Protein AF-A0A832KH50-F1 (afdb_monomer)

Solvent-accessible surface area (backbone atoms only — not comparable to full-atom values): 19231 Å² total; per-residue (Å²): 43,41,36,34,16,32,68,71,34,53,76,57,38,73,58,94,62,60,77,75,53,53,92,69,59,41,83,46,25,31,39,35,38,58,49,63,55,99,85,67,52,39,31,36,44,36,28,29,65,60,42,64,32,42,40,41,41,78,50,70,98,65,76,51,41,54,68,55,53,53,50,52,52,51,52,51,44,49,75,65,67,49,58,68,66,53,49,50,51,52,48,63,76,28,62,67,56,41,41,37,83,47,87,53,64,70,58,52,58,48,52,50,53,52,50,55,54,27,72,71,41,96,67,63,56,61,58,27,18,51,65,57,14,68,41,77,42,84,52,98,95,38,81,44,34,15,47,59,51,44,47,53,61,60,68,41,81,71,70,70,80,79,64,66,60,32,51,29,32,40,33,43,36,36,50,64,53,52,95,89,56,64,32,36,41,28,35,36,29,33,32,80,38,28,47,46,56,51,49,54,50,47,27,57,71,44,64,52,84,78,86,59,59,58,40,36,35,44,79,87,42,40,38,35,28,78,86,50,87,66,62,74,72,54,89,66,59,53,79,41,52,16,81,79,42,34,63,55,76,53,61,88,84,64,49,59,37,40,38,39,39,30,85,84,44,55,46,39,27,46,36,36,55,50,72,76,42,76,36,67,42,64,67,56,62,35,59,76,49,68,40,51,58,38,71,67,81,91,42,60,26,52,64,32,40,51,51,52,54,54,36,72,71,33,86,84,40,95,56,18,66,63,52,49,63,71,63,54,70,68,74,67,33,49,75,46,58,69,61,39,32,63,57,38,67,74,77,118

Nearest PDB structures (foldseek):
  2i1s-assembly2_B  TM=8.436E-01  e=5.264E-15  Methanosarcina mazei Go1
  2i1s-assembly1_A  TM=8.485E-01  e=1.037E-14  Methanosarcina mazei Go1
  1j4g-assembly1_A  TM=2.899E-01  e=8.497E-01  Trichosanthes kirilowii
  6sgb-assembly1_FQ  TM=1.493E-01  e=2.098E+00  Trypanosoma brucei brucei

Mean predicted aligned error: 14.54 Å

Sequence (348 aa):
MLIHCSRKLYDSLAYPVEIPLAEYETLYSWYGLAFYDDEFESYIMLYNEAHALPIVVQVGESDITGSFLLEAIRLALLDQGYDSDLVTRYIKEGQRVTFAPSGNQNSLARANRLIDSAFSLDGDIWKAGKTLSEREVTYKKRRIVPSLAMKEALEAESKEILRSLYMVVPLHVTLRLTSRFKVYRDFLVPITITFAEIHEMLQIGFGWDDMHLHVFKIGRHIRIGKPSNFSEMFESGEFVDEHIIHLGDLSSGIKSILYLYDFGDGWEHTIRIGKRKLQAEKPLVLCTGGEGDSPWGDCGGPYGYEEMVDILSDPEHEQYETINDWVGERDLQRFKKNQINYMLERLL

Foldseek 3Di:
DEEAEEPVVCVQAPDNFDDAQFDDDLLLYKYWYWDADPVRFIWIWIARRVQRQTAIDTDDPDHDDQVVVLVSVLVRLVVLPADNVLSVVSSVVNVDYTYDHDPPPVSVVSSVVLQVQLVPDPDDSNCSSSVQLQDWDQDPNDTHNSSVVSNCVSPPPPPPPPLVWFKKWKKKKWKDAPPVFTWIWIKIFTQQAFQVLVVVLVCLQQLHDLPWFKWKDQPPAEIEGDDDPCVVVNVHHDYHYRVPDGNNNDDPPGQWIWMFTHPQQTTIMIIGIGDIDIDSGDTFIAGPDIDGFHADPPLNHRVSSVVLVVLCVDCPRPCNVVSCVVCDDSVSRDRDRVSSRVVSVVSD

Structure (mmCIF, N/CA/C/O backbone):
data_AF-A0A832KH50-F1
#
_entry.id   AF-A0A832KH50-F1
#
loop_
_atom_site.group_PDB
_atom_site.id
_atom_site.type_symbol
_atom_site.label_atom_id
_atom_site.label_alt_id
_atom_site.label_comp_id
_atom_site.label_asym_id
_atom_site.label_entity_id
_atom_site.label_seq_id
_atom_site.pdbx_PDB_ins_code
_atom_site.Cartn_x
_atom_site.Cartn_y
_atom_site.Cartn_z
_atom_site.occupancy
_atom_site.B_iso_or_equiv
_atom_site.auth_seq_id
_atom_site.auth_comp_id
_atom_site.auth_asym_id
_atom_site.auth_atom_id
_atom_site.pdbx_PDB_model_num
ATOM 1 N N . MET A 1 1 ? 5.576 -4.963 -17.390 1.00 85.25 1 MET A N 1
ATOM 2 C CA . MET A 1 1 ? 6.391 -4.167 -18.320 1.00 85.25 1 MET A CA 1
ATOM 3 C C . MET A 1 1 ? 6.210 -2.711 -17.948 1.00 85.25 1 MET A C 1
ATOM 5 O O . MET A 1 1 ? 5.076 -2.305 -17.734 1.00 85.25 1 MET A O 1
ATOM 9 N N . LEU A 1 2 ? 7.297 -1.961 -17.817 1.00 86.50 2 LEU A N 1
ATOM 10 C CA . LEU A 1 2 ? 7.245 -0.535 -17.510 1.00 86.50 2 LEU A CA 1
ATOM 11 C C . LEU A 1 2 ? 7.415 0.274 -18.793 1.00 86.50 2 LEU A C 1
ATOM 13 O O . LEU A 1 2 ? 8.372 0.044 -19.530 1.00 86.50 2 LEU A O 1
ATOM 17 N N . ILE A 1 3 ? 6.518 1.227 -19.037 1.00 89.00 3 ILE A N 1
ATOM 18 C CA . ILE A 1 3 ? 6.606 2.176 -20.148 1.00 89.00 3 ILE A CA 1
ATOM 19 C C . ILE A 1 3 ? 6.892 3.574 -19.591 1.00 89.00 3 ILE A C 1
ATOM 21 O O . ILE A 1 3 ? 6.008 4.284 -19.107 1.00 89.00 3 ILE A O 1
ATOM 25 N N . HIS A 1 4 ? 8.152 3.984 -19.672 1.00 89.00 4 HIS A N 1
ATOM 26 C CA . HIS A 1 4 ? 8.579 5.356 -19.446 1.00 89.00 4 HIS A CA 1
ATOM 27 C C . HIS A 1 4 ? 8.080 6.246 -20.583 1.00 89.00 4 HIS A C 1
ATOM 29 O O . HIS A 1 4 ? 8.509 6.110 -21.721 1.00 89.00 4 HIS A O 1
ATOM 35 N N . CYS A 1 5 ? 7.188 7.178 -20.289 1.00 87.00 5 CYS A N 1
ATOM 36 C CA . CYS A 1 5 ? 6.549 8.017 -21.289 1.00 87.00 5 CYS A CA 1
ATOM 37 C C . CYS A 1 5 ? 7.170 9.408 -21.326 1.00 87.00 5 CYS A C 1
ATOM 39 O O . CYS A 1 5 ? 7.436 10.024 -20.289 1.00 87.00 5 CYS A O 1
ATOM 41 N N . SER A 1 6 ? 7.317 9.951 -22.532 1.00 88.56 6 SER A N 1
ATOM 42 C CA . SER A 1 6 ? 7.375 11.398 -22.694 1.00 88.56 6 SER A CA 1
ATOM 43 C C . SER A 1 6 ? 6.075 12.033 -22.193 1.00 88.56 6 SER A C 1
ATOM 45 O O . SER A 1 6 ? 5.026 11.389 -22.177 1.00 88.56 6 SER A O 1
ATOM 47 N N . ARG A 1 7 ? 6.120 13.320 -21.835 1.00 82.94 7 ARG A N 1
ATOM 48 C CA . ARG A 1 7 ? 4.928 14.052 -21.381 1.00 82.94 7 ARG A CA 1
ATOM 49 C C . ARG A 1 7 ? 3.768 13.955 -22.380 1.00 82.94 7 ARG A C 1
ATOM 51 O O . ARG A 1 7 ? 2.660 13.634 -21.990 1.00 82.94 7 ARG A O 1
ATOM 58 N N . LYS A 1 8 ? 4.055 14.135 -23.674 1.00 84.44 8 LYS A N 1
ATOM 59 C CA . LYS A 1 8 ? 3.051 14.062 -24.746 1.00 84.44 8 LYS A CA 1
ATOM 60 C C . LYS A 1 8 ? 2.372 12.690 -24.830 1.00 84.44 8 LYS A C 1
ATOM 62 O O . LYS A 1 8 ? 1.166 12.638 -25.012 1.00 84.44 8 LYS A O 1
ATOM 67 N N . LEU A 1 9 ? 3.132 11.596 -24.702 1.00 86.25 9 LEU A N 1
ATOM 68 C CA . LEU A 1 9 ? 2.546 10.252 -24.675 1.00 86.25 9 LEU A CA 1
ATOM 69 C C . LEU A 1 9 ? 1.750 10.032 -23.384 1.00 86.25 9 LEU A C 1
ATOM 71 O O . LEU A 1 9 ? 0.650 9.497 -23.431 1.00 86.25 9 LEU A O 1
ATOM 75 N N . TYR A 1 10 ? 2.292 10.474 -22.249 1.00 82.62 10 TYR A N 1
ATOM 76 C CA . TYR A 1 10 ? 1.658 10.325 -20.941 1.00 82.62 10 TYR A CA 1
ATOM 77 C C . TYR A 1 10 ? 0.283 11.007 -20.884 1.00 82.62 10 TYR A C 1
ATOM 79 O O . TYR A 1 10 ? -0.676 10.410 -20.408 1.00 82.62 10 TYR A O 1
ATOM 87 N N . ASP A 1 11 ? 0.174 12.213 -21.447 1.00 80.00 11 ASP A N 1
ATOM 88 C CA . ASP A 1 11 ? -1.072 12.987 -21.510 1.00 80.00 11 ASP A CA 1
ATOM 89 C C . ASP A 1 11 ? -2.121 12.365 -22.462 1.00 80.00 11 ASP A C 1
ATOM 91 O O . ASP A 1 11 ? -3.298 12.702 -22.376 1.00 80.00 11 ASP A O 1
ATOM 95 N N . SER A 1 12 ? -1.715 11.457 -23.360 1.00 80.06 12 SER A N 1
ATOM 96 C CA . SER A 1 12 ? -2.603 10.768 -24.317 1.00 80.06 12 SER A CA 1
ATOM 97 C C . SER A 1 12 ? -3.128 9.406 -23.837 1.00 80.06 12 SER A C 1
ATOM 99 O O . SER A 1 12 ? -3.840 8.726 -24.573 1.00 80.06 12 SER A O 1
ATOM 101 N N . LEU A 1 13 ? -2.762 8.976 -22.625 1.00 79.81 13 LEU A N 1
ATOM 102 C CA . LEU A 1 13 ? -3.203 7.697 -22.063 1.00 79.81 13 LEU A CA 1
ATOM 103 C C . LEU A 1 13 ? -4.664 7.767 -21.597 1.00 79.81 13 LEU A C 1
ATOM 105 O O . LEU A 1 13 ? -5.095 8.754 -21.005 1.00 79.81 13 LEU A O 1
ATOM 109 N N . ALA A 1 14 ? -5.405 6.675 -21.798 1.00 65.25 14 ALA A N 1
ATOM 110 C CA . ALA A 1 14 ? -6.846 6.600 -21.530 1.00 65.25 14 ALA A CA 1
ATOM 111 C C . ALA A 1 14 ? -7.247 6.784 -20.050 1.00 65.25 14 ALA A C 1
ATOM 113 O O . ALA A 1 14 ? -8.383 7.142 -19.746 1.00 65.25 14 ALA A O 1
ATOM 114 N N . TYR A 1 15 ? -6.327 6.530 -19.115 1.00 55.41 15 TYR A N 1
ATOM 115 C CA . TYR A 1 15 ? -6.558 6.660 -17.675 1.00 55.41 15 TYR A CA 1
ATOM 116 C C . TYR A 1 15 ? -5.288 7.173 -16.980 1.00 55.41 15 TYR A C 1
ATOM 118 O O . TYR A 1 15 ? -4.190 6.825 -17.418 1.00 55.41 15 TYR A O 1
ATOM 126 N N . PRO A 1 16 ? -5.395 7.952 -15.884 1.00 44.28 16 PRO A N 1
ATOM 127 C CA . PRO A 1 16 ? -4.237 8.329 -15.078 1.00 44.28 16 PRO A CA 1
ATOM 128 C C . PRO A 1 16 ? -3.623 7.068 -14.457 1.00 44.28 16 PRO A C 1
ATOM 130 O O . PRO A 1 16 ? -4.283 6.345 -13.709 1.00 44.28 16 PRO A O 1
ATOM 133 N N . VAL A 1 17 ? -2.377 6.771 -14.824 1.00 49.97 17 VAL A N 1
ATOM 134 C CA . VAL A 1 17 ? -1.742 5.483 -14.531 1.00 49.97 17 VAL A CA 1
ATOM 135 C C . VAL A 1 17 ? -0.992 5.481 -13.197 1.00 49.97 17 VAL A C 1
ATOM 137 O O . VAL A 1 17 ? -0.349 6.458 -12.821 1.00 49.97 17 VAL A O 1
ATOM 140 N N . GLU A 1 18 ? -1.081 4.326 -12.526 1.00 49.94 18 GLU A N 1
ATOM 141 C CA . GLU A 1 18 ? -0.327 3.877 -11.351 1.00 49.94 18 GLU A CA 1
ATOM 142 C C . GLU A 1 18 ? 1.156 4.294 -11.373 1.00 49.94 18 GLU A C 1
ATOM 144 O O . GLU A 1 18 ? 1.899 3.985 -12.306 1.00 49.94 18 GLU A O 1
ATOM 149 N N . ILE A 1 19 ? 1.592 4.939 -10.285 1.00 45.91 19 ILE A N 1
ATOM 150 C CA . ILE A 1 19 ? 2.998 5.247 -9.999 1.00 45.91 19 ILE A CA 1
ATOM 151 C C . ILE A 1 19 ? 3.803 3.933 -10.059 1.00 45.91 19 ILE A C 1
ATOM 153 O O . ILE A 1 19 ? 3.405 2.952 -9.425 1.00 45.91 19 ILE A O 1
ATOM 157 N N . PRO A 1 20 ? 4.933 3.856 -10.787 1.00 43.09 20 PRO A N 1
ATOM 158 C CA . PRO A 1 20 ? 5.762 2.653 -10.801 1.00 43.09 20 PRO A CA 1
ATOM 159 C C . PRO A 1 20 ? 6.394 2.421 -9.418 1.00 43.09 20 PRO A C 1
ATOM 161 O O . PRO A 1 20 ? 7.372 3.063 -9.053 1.00 43.09 20 PRO A O 1
ATOM 164 N N . LEU A 1 21 ? 5.856 1.477 -8.644 1.00 42.91 21 LEU A N 1
ATOM 165 C CA . LEU A 1 21 ? 6.346 1.135 -7.297 1.00 42.91 21 LEU A CA 1
ATOM 166 C C . LEU A 1 21 ? 7.361 -0.030 -7.284 1.00 42.91 21 LEU A C 1
ATOM 168 O O . LEU A 1 21 ? 7.627 -0.611 -6.232 1.00 42.91 21 LEU A O 1
ATOM 172 N N . ALA A 1 22 ? 7.912 -0.410 -8.442 1.00 48.34 22 ALA A N 1
ATOM 173 C CA . ALA A 1 22 ? 8.843 -1.533 -8.587 1.00 48.34 22 ALA A CA 1
ATOM 174 C C . ALA A 1 22 ? 10.101 -1.134 -9.373 1.00 48.34 22 ALA A C 1
ATOM 176 O O . ALA A 1 22 ? 10.023 -0.360 -10.327 1.00 48.34 22 ALA A O 1
ATOM 177 N N . GLU A 1 23 ? 11.252 -1.707 -9.013 1.00 54.22 23 GLU A N 1
ATOM 178 C CA . GLU A 1 23 ? 12.421 -1.740 -9.895 1.00 54.22 23 GLU A CA 1
ATOM 179 C C . GLU A 1 23 ? 12.155 -2.771 -10.997 1.00 54.22 23 GLU A C 1
ATOM 181 O O . GLU A 1 23 ? 12.030 -3.968 -10.739 1.00 54.22 23 GLU A O 1
ATOM 186 N N . TYR A 1 24 ? 12.016 -2.303 -12.234 1.00 62.28 24 TYR A N 1
ATOM 187 C CA . TYR A 1 24 ? 11.867 -3.182 -13.388 1.00 62.28 24 TYR A CA 1
ATOM 188 C C . TYR A 1 24 ? 13.247 -3.512 -13.939 1.00 62.28 24 TYR A C 1
ATOM 190 O O . TYR A 1 24 ? 14.068 -2.618 -14.165 1.00 62.28 24 TYR A O 1
ATOM 198 N N . GLU A 1 25 ? 13.496 -4.792 -14.216 1.00 73.88 25 GLU A N 1
ATOM 199 C CA . GLU A 1 25 ? 14.640 -5.158 -15.041 1.00 73.88 25 GLU A CA 1
ATOM 200 C C . GLU A 1 25 ? 14.558 -4.409 -16.369 1.00 73.88 25 GLU A C 1
ATOM 202 O O . GLU A 1 25 ? 13.511 -4.379 -17.016 1.00 73.88 25 GLU A O 1
ATOM 207 N N . THR A 1 26 ? 15.68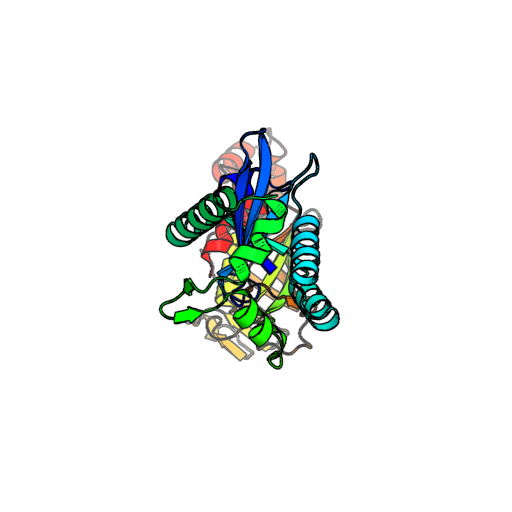1 -3.844 -16.812 1.00 83.94 26 THR A N 1
ATOM 208 C CA . THR A 1 26 ? 15.702 -3.011 -18.022 1.00 83.94 26 THR A CA 1
ATOM 209 C C . THR A 1 26 ? 15.227 -3.745 -19.283 1.00 83.94 26 THR A C 1
ATOM 211 O O . THR A 1 26 ? 14.836 -3.092 -20.245 1.00 83.94 26 THR A O 1
ATOM 214 N N . LEU A 1 27 ? 15.225 -5.088 -19.287 1.00 89.38 27 LEU A N 1
ATOM 215 C CA . LEU A 1 27 ? 14.669 -5.912 -20.368 1.00 89.38 27 LEU A CA 1
ATOM 216 C C . LEU A 1 27 ? 13.143 -5.743 -20.498 1.00 89.38 27 LEU A C 1
ATOM 218 O O . LEU A 1 27 ? 12.608 -5.800 -21.605 1.00 89.38 27 LEU A O 1
ATOM 222 N N . TYR A 1 28 ? 12.446 -5.479 -19.394 1.00 89.19 28 TYR A N 1
ATOM 223 C CA . TYR A 1 28 ? 11.002 -5.236 -19.329 1.00 89.19 28 TYR A CA 1
ATOM 224 C C . TYR A 1 28 ? 10.646 -3.747 -19.229 1.00 89.19 28 TYR A C 1
ATOM 226 O O . TYR A 1 28 ? 9.479 -3.422 -18.985 1.00 89.19 28 TYR A O 1
ATOM 234 N N . SER A 1 29 ? 11.624 -2.861 -19.429 1.00 90.06 29 SER A N 1
ATOM 235 C CA . SER A 1 29 ? 11.445 -1.409 -19.438 1.00 90.06 29 SER A CA 1
ATOM 236 C C . SER A 1 29 ? 11.580 -0.864 -20.853 1.00 90.06 29 SER A C 1
ATOM 238 O O . SER A 1 29 ? 12.538 -1.165 -21.569 1.00 90.06 29 SER A O 1
ATOM 240 N N . TRP A 1 30 ? 10.625 -0.034 -21.249 1.00 93.62 30 TRP A N 1
ATOM 241 C CA . TRP A 1 30 ? 10.582 0.632 -22.543 1.00 93.62 30 TRP A CA 1
ATOM 242 C C . TRP A 1 30 ? 10.425 2.129 -22.348 1.00 93.62 30 TRP A C 1
ATOM 244 O O . TRP A 1 30 ? 9.772 2.566 -21.406 1.00 93.62 30 TRP A O 1
ATOM 254 N N . TYR A 1 31 ? 10.976 2.911 -23.265 1.00 93.50 31 TYR A N 1
ATOM 255 C CA . TYR A 1 31 ? 10.706 4.337 -23.360 1.00 93.50 31 TYR A CA 1
ATOM 256 C C . TYR A 1 31 ? 9.814 4.615 -24.566 1.00 93.50 31 TYR A C 1
ATOM 258 O O . TYR A 1 31 ? 10.107 4.128 -25.655 1.00 93.50 31 TYR A O 1
ATOM 266 N N . GLY A 1 32 ? 8.759 5.405 -24.378 1.00 93.94 32 GLY A N 1
ATOM 267 C CA . GLY A 1 32 ? 7.766 5.735 -25.390 1.00 93.94 32 GLY A CA 1
ATOM 268 C C . GLY A 1 32 ? 7.612 7.230 -25.641 1.00 93.94 32 GLY A C 1
ATOM 269 O O . GLY A 1 32 ? 7.595 8.045 -24.715 1.00 93.94 32 GLY A O 1
ATOM 270 N N . LEU A 1 33 ? 7.452 7.584 -26.914 1.00 93.31 33 LEU A N 1
ATOM 271 C CA . LEU A 1 33 ? 7.221 8.946 -27.382 1.00 93.31 33 LEU A CA 1
ATOM 272 C C . LEU A 1 33 ? 6.195 8.947 -28.520 1.00 93.31 33 LEU A C 1
ATOM 274 O O . LEU A 1 33 ? 6.403 8.293 -29.537 1.00 93.31 33 LEU A O 1
ATOM 278 N N . ALA A 1 34 ? 5.123 9.726 -28.358 1.00 91.38 34 ALA A N 1
ATOM 279 C CA . ALA A 1 34 ? 4.132 9.961 -29.403 1.00 91.38 34 ALA A CA 1
ATOM 280 C C . ALA A 1 34 ? 4.596 11.053 -30.384 1.00 91.38 34 ALA A C 1
ATOM 282 O O . ALA A 1 34 ? 4.972 12.159 -29.973 1.00 91.38 34 ALA A O 1
ATOM 283 N N . PHE A 1 35 ? 4.506 10.789 -31.681 1.00 90.69 35 PHE A N 1
ATOM 284 C CA . PHE A 1 35 ? 4.866 11.712 -32.757 1.00 90.69 35 PHE A CA 1
ATOM 285 C C . PHE A 1 35 ? 3.861 11.625 -33.917 1.00 90.69 35 PHE A C 1
ATOM 287 O O . PHE A 1 35 ? 2.938 10.818 -33.868 1.00 90.69 35 PHE A O 1
ATOM 294 N N . TYR A 1 36 ? 3.994 12.524 -34.889 1.00 89.44 36 TYR A N 1
ATOM 295 C CA . TYR A 1 36 ? 3.160 12.559 -36.090 1.00 89.44 36 TYR A CA 1
ATOM 296 C C . TYR A 1 36 ? 4.066 12.565 -37.317 1.00 89.44 36 TYR A C 1
ATOM 298 O O . TYR A 1 36 ? 5.183 13.084 -37.217 1.00 89.44 36 TYR A O 1
ATOM 306 N N . ASP A 1 37 ? 3.604 11.998 -38.425 1.00 86.50 37 ASP A N 1
ATOM 307 C CA . ASP A 1 37 ? 4.238 12.208 -39.727 1.00 86.50 37 ASP A CA 1
ATOM 308 C C . ASP A 1 37 ? 3.756 13.502 -40.402 1.00 86.50 37 ASP A C 1
ATOM 310 O O . ASP A 1 37 ? 2.998 14.289 -39.824 1.00 86.50 37 ASP A O 1
ATOM 314 N N . ASP A 1 38 ? 4.239 13.734 -41.624 1.00 85.38 38 ASP A N 1
ATOM 315 C CA . ASP A 1 38 ? 3.902 14.912 -42.425 1.00 85.38 38 ASP A CA 1
ATOM 316 C C . ASP A 1 38 ? 2.424 14.933 -42.871 1.00 85.38 38 ASP A C 1
ATOM 318 O O . ASP A 1 38 ? 1.906 15.994 -43.227 1.00 85.38 38 ASP A O 1
ATOM 322 N N . GLU A 1 39 ? 1.730 13.789 -42.822 1.00 86.19 39 GLU A N 1
ATOM 323 C CA . GLU A 1 39 ? 0.299 13.640 -43.126 1.00 86.19 39 GLU A CA 1
ATOM 324 C C . GLU A 1 39 ? -0.583 13.713 -41.863 1.00 86.19 39 GLU A C 1
ATOM 326 O O . GLU A 1 39 ? -1.805 13.604 -41.955 1.00 86.19 39 GLU A O 1
ATOM 331 N N . PHE A 1 40 ? 0.015 14.001 -40.699 1.00 83.50 40 PHE A N 1
ATOM 332 C CA . PHE A 1 40 ? -0.622 14.042 -39.377 1.00 83.50 40 PHE A CA 1
ATOM 333 C C . PHE A 1 40 ? -1.131 12.690 -38.859 1.00 83.50 40 PHE A C 1
ATOM 335 O O . PHE A 1 40 ? -1.884 12.654 -37.881 1.00 83.50 40 PHE A O 1
ATOM 342 N N . GLU A 1 41 ? -0.668 11.579 -39.428 1.00 86.94 41 GLU A N 1
ATOM 343 C CA . GLU A 1 41 ? -0.920 10.254 -38.868 1.00 86.94 41 GLU A CA 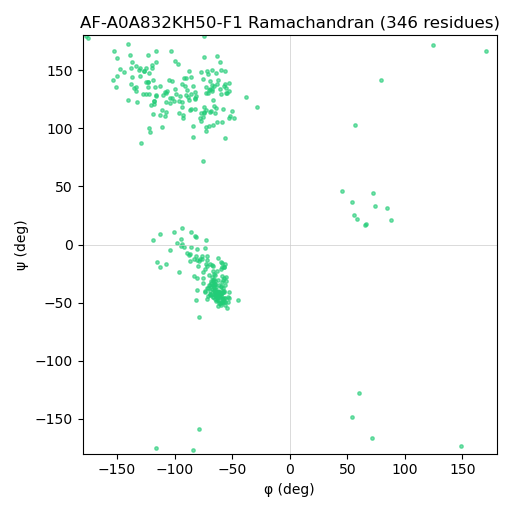1
ATOM 344 C C . GLU A 1 41 ? -0.151 10.095 -37.552 1.00 86.94 41 GLU A C 1
ATOM 346 O O . GLU A 1 41 ? 0.975 10.578 -37.391 1.00 86.94 41 GLU A O 1
ATOM 351 N N . SER A 1 42 ? -0.777 9.454 -36.563 1.00 89.00 42 SER A N 1
ATOM 352 C CA . SER A 1 42 ? -0.210 9.336 -35.219 1.00 89.0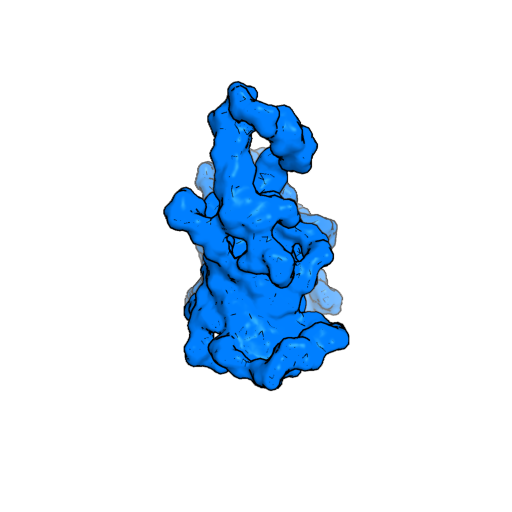0 42 SER A CA 1
ATOM 353 C C . SER A 1 42 ? 0.625 8.073 -35.072 1.00 89.00 42 SER A C 1
ATOM 355 O O . SER A 1 42 ? 0.214 6.985 -35.470 1.00 89.00 42 SER A O 1
ATOM 357 N N . TYR A 1 43 ? 1.788 8.202 -34.437 1.00 91.06 43 TYR A N 1
ATOM 358 C CA . TYR A 1 43 ? 2.679 7.083 -34.162 1.00 91.06 43 TYR A CA 1
ATOM 359 C C . TYR A 1 43 ? 3.241 7.149 -32.746 1.00 91.06 43 TYR A C 1
ATOM 361 O O . TYR A 1 43 ? 3.385 8.215 -32.142 1.00 91.06 43 TYR A O 1
ATOM 369 N N . ILE A 1 44 ? 3.649 5.993 -32.232 1.00 93.12 44 ILE A N 1
ATOM 370 C CA . ILE A 1 44 ? 4.453 5.865 -31.020 1.00 93.12 44 ILE A CA 1
ATOM 371 C C . ILE A 1 44 ? 5.779 5.212 -31.392 1.00 93.12 44 ILE A C 1
ATOM 373 O O . ILE A 1 44 ? 5.822 4.099 -31.912 1.00 93.12 44 ILE A O 1
ATOM 377 N N . MET A 1 45 ? 6.871 5.901 -31.068 1.00 93.69 45 MET A N 1
ATOM 378 C CA . MET A 1 45 ? 8.207 5.322 -31.025 1.00 93.69 45 MET A CA 1
ATOM 379 C C . MET A 1 45 ? 8.412 4.725 -29.638 1.00 93.69 45 MET A C 1
ATOM 381 O O . MET A 1 45 ? 8.449 5.460 -28.648 1.00 93.69 45 MET A O 1
ATOM 385 N N . LEU A 1 46 ? 8.570 3.408 -29.570 1.00 94.94 46 LEU A N 1
ATOM 386 C CA . LEU A 1 46 ? 9.013 2.691 -28.383 1.00 94.94 46 LEU A CA 1
ATOM 387 C C . LEU A 1 46 ? 10.465 2.261 -28.575 1.00 94.94 46 LEU A C 1
ATOM 389 O O . LEU A 1 46 ? 10.842 1.816 -29.655 1.00 94.94 46 LEU A O 1
ATOM 393 N N . TYR A 1 47 ? 11.284 2.314 -27.527 1.00 94.56 47 TYR A N 1
ATOM 394 C CA . TYR A 1 47 ? 12.526 1.549 -27.526 1.00 94.56 47 TYR A CA 1
ATOM 395 C C . TYR A 1 47 ? 12.801 0.859 -26.194 1.00 94.56 47 TYR A C 1
ATOM 397 O O . TYR A 1 47 ? 12.517 1.400 -25.126 1.00 94.56 47 TYR A O 1
ATOM 405 N N . ASN A 1 48 ? 13.382 -0.337 -26.253 1.00 94.44 48 ASN A N 1
ATOM 406 C CA . ASN A 1 48 ? 13.725 -1.109 -25.065 1.00 94.44 48 ASN A CA 1
ATOM 407 C C . ASN A 1 48 ? 14.937 -0.504 -24.332 1.00 94.44 48 ASN A C 1
ATOM 409 O O . ASN A 1 48 ? 15.978 -0.249 -24.940 1.00 94.44 48 ASN A O 1
ATOM 413 N N . GLU A 1 49 ? 14.849 -0.300 -23.018 1.00 91.12 49 GLU A N 1
ATOM 414 C CA . GLU A 1 49 ? 15.906 0.362 -22.242 1.00 91.12 49 GLU A CA 1
ATOM 415 C 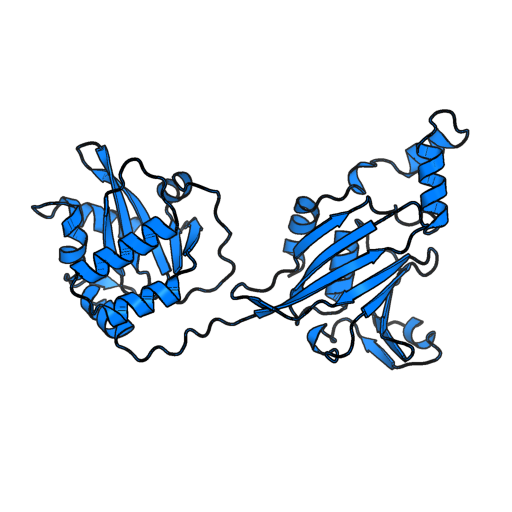C . GLU A 1 49 ? 17.115 -0.539 -21.914 1.00 91.12 49 GLU A C 1
ATOM 417 O O . GLU A 1 49 ? 18.164 -0.039 -21.488 1.00 91.12 49 GLU A O 1
ATOM 422 N N . ALA A 1 50 ? 17.033 -1.857 -22.105 1.00 89.19 50 ALA A N 1
ATOM 423 C CA . ALA A 1 50 ? 18.207 -2.727 -22.003 1.00 89.19 50 ALA A CA 1
ATOM 424 C C . ALA A 1 50 ? 19.031 -2.714 -23.294 1.00 89.19 50 ALA A C 1
ATOM 426 O O . ALA A 1 50 ? 20.248 -2.524 -23.241 1.00 89.19 50 ALA A O 1
ATOM 427 N N . HIS A 1 51 ? 18.365 -2.864 -24.441 1.00 92.12 51 HIS A N 1
ATOM 428 C CA . HIS A 1 51 ? 19.029 -3.194 -25.709 1.00 92.12 51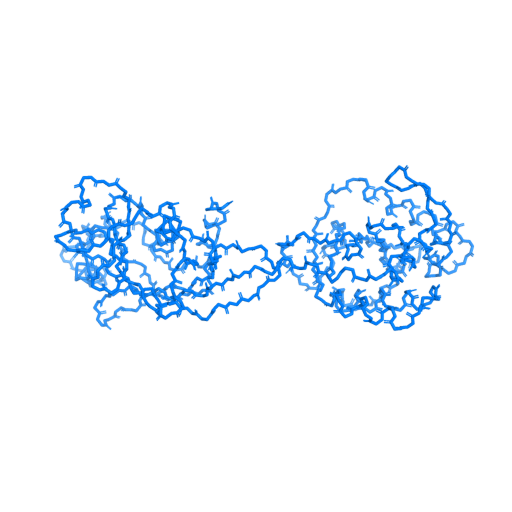 HIS A CA 1
ATOM 429 C C . HIS A 1 51 ? 18.855 -2.139 -26.804 1.00 92.12 51 HIS A C 1
ATOM 431 O O . HIS A 1 51 ? 19.326 -2.332 -27.919 1.00 92.12 51 HIS A O 1
ATOM 437 N N . ALA A 1 52 ? 18.213 -1.010 -26.491 1.00 91.75 52 ALA A N 1
ATOM 438 C CA . ALA A 1 52 ? 17.909 0.068 -27.433 1.00 91.75 52 ALA A CA 1
ATOM 439 C C . ALA A 1 52 ? 17.105 -0.387 -28.664 1.00 91.75 52 ALA A C 1
ATOM 441 O O . ALA A 1 52 ? 17.189 0.258 -29.706 1.00 91.75 52 ALA A O 1
ATOM 442 N N . LEU A 1 53 ? 16.343 -1.481 -28.542 1.00 94.88 53 LEU A N 1
ATOM 443 C CA . LEU A 1 53 ? 15.539 -2.043 -29.625 1.00 94.88 53 LEU A CA 1
ATOM 444 C C . LEU A 1 53 ? 14.383 -1.102 -29.971 1.00 94.88 53 LEU A C 1
ATOM 446 O O . LEU A 1 53 ? 13.527 -0.933 -29.104 1.00 94.88 53 LEU A O 1
ATOM 450 N N . PRO A 1 54 ? 14.331 -0.507 -31.176 1.00 94.75 54 PRO A N 1
ATOM 451 C CA . PRO A 1 54 ? 13.256 0.388 -31.569 1.00 94.75 54 PRO A CA 1
ATOM 452 C C . PRO A 1 54 ? 12.059 -0.377 -32.147 1.00 94.75 54 PRO A C 1
ATOM 454 O O . PRO A 1 54 ? 12.207 -1.360 -32.875 1.00 94.75 54 PRO A O 1
ATOM 457 N N . ILE A 1 55 ? 10.866 0.127 -31.857 1.00 93.81 55 ILE A N 1
ATOM 458 C CA . ILE A 1 55 ? 9.590 -0.289 -32.432 1.00 93.81 55 ILE A CA 1
ATOM 459 C C . ILE A 1 55 ? 8.821 0.984 -32.780 1.00 93.81 55 IL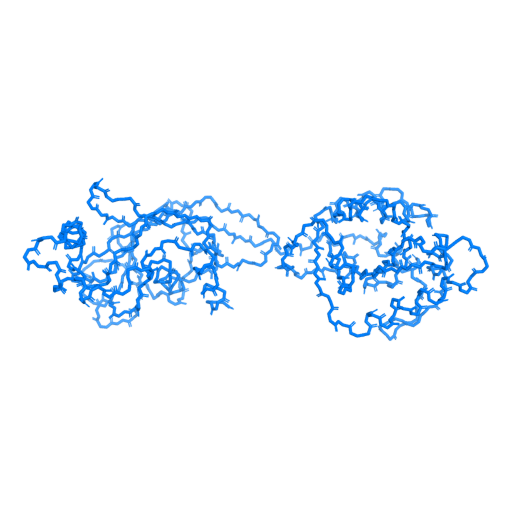E A C 1
ATOM 461 O O . ILE A 1 55 ? 8.749 1.911 -31.976 1.00 93.81 55 ILE A O 1
ATOM 465 N N . VAL A 1 56 ? 8.236 1.015 -33.973 1.00 92.25 56 VAL A N 1
ATOM 466 C CA . VAL A 1 56 ? 7.313 2.070 -34.392 1.00 92.25 56 VAL A CA 1
ATOM 467 C C . VAL A 1 56 ? 5.934 1.448 -34.476 1.00 92.25 56 VAL A C 1
ATOM 469 O O . VAL A 1 56 ? 5.783 0.397 -35.093 1.00 92.25 56 VAL A O 1
ATOM 472 N N . VAL A 1 57 ? 4.949 2.078 -33.838 1.00 90.06 57 VAL A N 1
ATOM 473 C CA . VAL A 1 57 ? 3.548 1.680 -33.958 1.00 90.06 57 VAL A CA 1
ATOM 474 C C . VAL A 1 57 ? 2.717 2.846 -34.470 1.00 90.06 57 VAL A C 1
ATOM 476 O O . VAL A 1 57 ? 2.806 3.935 -33.916 1.00 90.06 57 VAL A O 1
ATOM 479 N N . GLN A 1 58 ? 1.917 2.631 -35.510 1.00 88.31 58 GLN A N 1
ATOM 480 C CA . GLN A 1 58 ? 0.849 3.539 -35.908 1.00 88.31 58 GLN A CA 1
ATOM 481 C C . GLN A 1 58 ? -0.297 3.442 -34.899 1.00 88.31 58 GLN A C 1
ATOM 483 O O . GLN A 1 58 ? -0.691 2.352 -34.474 1.00 88.31 58 GLN A O 1
ATOM 488 N N . VAL A 1 59 ? -0.813 4.596 -34.504 1.00 86.81 59 VAL A N 1
ATOM 489 C CA . VAL A 1 59 ? -1.924 4.752 -33.574 1.00 86.81 59 VAL A CA 1
ATOM 490 C C . VAL A 1 59 ? -3.112 5.276 -34.366 1.00 86.81 59 VAL A C 1
ATOM 492 O O . VAL A 1 59 ? -3.059 6.370 -34.917 1.00 86.81 59 VAL A O 1
ATOM 495 N N . GLY A 1 60 ? -4.175 4.476 -34.440 1.00 80.81 60 GLY A N 1
ATOM 496 C CA . GLY A 1 60 ? -5.454 4.924 -34.993 1.00 80.81 60 GLY A CA 1
ATOM 497 C C . GLY A 1 60 ? -6.253 5.761 -33.989 1.00 80.81 60 GLY A C 1
ATOM 498 O O . GLY A 1 60 ? -5.724 6.249 -32.999 1.00 80.81 60 GLY A O 1
ATOM 499 N N . GLU A 1 61 ? -7.568 5.852 -34.179 1.00 69.88 61 GLU A N 1
ATOM 500 C CA . GLU A 1 61 ? -8.471 6.619 -33.296 1.00 69.88 61 GLU A CA 1
ATOM 501 C C . GLU A 1 61 ? -8.725 5.972 -31.915 1.00 69.88 61 GLU A C 1
ATOM 503 O O . GLU A 1 61 ? -9.556 6.444 -31.144 1.00 69.88 61 GLU A O 1
ATOM 508 N N . SER A 1 62 ? -8.066 4.853 -31.606 1.00 67.00 62 SER A N 1
ATOM 509 C CA . SER A 1 62 ? -8.303 4.086 -30.378 1.00 67.00 62 SER A CA 1
ATOM 510 C C . SER A 1 62 ? -7.468 4.582 -29.202 1.00 67.00 62 SER A C 1
ATOM 512 O O . SER A 1 62 ? -6.320 4.993 -29.356 1.00 67.00 62 SER A O 1
ATOM 514 N N . ASP A 1 63 ? -8.030 4.430 -28.006 1.00 77.19 63 ASP A N 1
ATOM 515 C CA . ASP A 1 63 ? -7.369 4.717 -26.738 1.00 77.19 63 ASP A CA 1
ATOM 516 C C . ASP A 1 63 ? -6.042 3.955 -26.570 1.00 77.19 63 ASP A C 1
ATOM 518 O O . ASP A 1 63 ? -5.973 2.724 -26.694 1.00 77.19 63 ASP A O 1
ATOM 522 N N . ILE A 1 64 ? -4.981 4.679 -26.197 1.00 83.75 64 ILE A N 1
ATOM 523 C CA . ILE A 1 64 ? -3.679 4.079 -25.887 1.00 83.75 64 ILE A CA 1
ATOM 524 C C . ILE A 1 64 ? -3.754 3.455 -24.490 1.00 83.75 64 ILE A C 1
ATOM 526 O O . ILE A 1 64 ? -3.756 4.140 -23.464 1.00 83.75 64 ILE A O 1
ATOM 530 N N . THR A 1 65 ? -3.806 2.125 -24.456 1.00 85.12 65 THR A N 1
ATOM 531 C CA . THR A 1 65 ? -3.889 1.316 -23.233 1.00 85.12 65 THR A CA 1
ATOM 532 C C . THR A 1 65 ? -2.656 0.433 -23.051 1.00 85.12 65 THR A C 1
ATOM 534 O O . THR A 1 65 ? -1.869 0.210 -23.974 1.00 85.12 65 THR A O 1
ATOM 537 N N . GLY A 1 66 ? -2.490 -0.126 -21.849 1.00 85.25 66 GLY A N 1
ATOM 538 C CA . GLY A 1 66 ? -1.430 -1.100 -21.583 1.00 85.25 66 GLY A CA 1
ATOM 539 C C . GLY A 1 66 ? -1.527 -2.343 -22.472 1.00 85.25 66 GLY A C 1
ATOM 540 O O . GLY A 1 66 ? -0.518 -2.787 -23.011 1.00 85.25 66 GLY A O 1
ATOM 541 N N . SER A 1 67 ? -2.736 -2.871 -22.686 1.00 86.56 67 SER A N 1
ATOM 542 C CA . SER A 1 67 ? -2.970 -4.010 -23.584 1.00 86.56 67 SER A CA 1
ATOM 543 C C . SER A 1 67 ? -2.651 -3.676 -25.040 1.00 86.56 67 SER A C 1
ATOM 545 O O . SER A 1 67 ? -2.060 -4.509 -25.721 1.00 86.56 67 SER A O 1
ATOM 547 N N . PHE A 1 68 ? -2.974 -2.461 -25.499 1.00 89.69 68 PHE A N 1
ATOM 548 C CA . PHE A 1 68 ? -2.612 -1.993 -26.839 1.00 89.69 68 PHE A CA 1
ATOM 549 C C . PHE A 1 68 ? -1.090 -1.998 -27.049 1.00 89.69 68 PHE A C 1
ATOM 551 O O . PHE A 1 68 ? -0.607 -2.612 -27.998 1.00 89.69 68 PHE A O 1
ATOM 558 N N . LEU A 1 69 ? -0.317 -1.386 -26.142 1.00 90.75 69 LEU A N 1
ATOM 559 C CA . LEU A 1 69 ? 1.146 -1.351 -26.278 1.00 90.75 69 LEU A CA 1
ATOM 560 C C . LEU A 1 69 ? 1.799 -2.724 -26.104 1.00 90.75 69 LEU A C 1
ATOM 562 O O . LEU A 1 69 ? 2.805 -3.018 -26.748 1.00 90.75 69 LEU A O 1
ATOM 566 N N . LEU A 1 70 ? 1.237 -3.579 -25.252 1.00 91.75 70 LEU A N 1
ATOM 567 C CA . LEU A 1 70 ? 1.731 -4.941 -25.088 1.00 91.75 70 LEU A CA 1
ATOM 568 C C . LEU A 1 70 ? 1.566 -5.747 -26.386 1.00 91.75 70 LEU A C 1
ATOM 570 O O . LEU A 1 70 ? 2.492 -6.444 -26.802 1.00 91.75 70 LEU A O 1
ATOM 574 N N . GLU A 1 71 ? 0.416 -5.610 -27.048 1.00 92.88 71 GLU A N 1
ATOM 575 C CA . GLU A 1 71 ? 0.150 -6.258 -28.331 1.00 92.88 71 GLU A CA 1
ATOM 576 C C . GLU A 1 71 ? 1.003 -5.670 -29.462 1.00 92.88 71 GLU A C 1
ATOM 578 O O . GLU A 1 71 ? 1.563 -6.417 -30.263 1.00 92.88 71 GLU A O 1
ATOM 583 N N . ALA A 1 72 ? 1.196 -4.349 -29.479 1.00 92.44 72 ALA A N 1
ATOM 584 C CA . ALA A 1 72 ? 2.122 -3.672 -30.384 1.00 92.44 72 ALA A CA 1
ATOM 585 C C . ALA A 1 72 ? 3.543 -4.249 -30.307 1.00 92.44 72 ALA A C 1
ATOM 587 O O . ALA A 1 72 ? 4.139 -4.597 -31.328 1.00 92.44 72 ALA A O 1
ATOM 588 N N . ILE A 1 73 ? 4.075 -4.394 -29.089 1.00 94.81 73 ILE A N 1
ATOM 589 C CA . ILE A 1 73 ? 5.403 -4.971 -28.858 1.00 94.81 73 ILE A CA 1
ATOM 590 C C . ILE A 1 73 ? 5.440 -6.429 -29.320 1.00 94.81 73 ILE A C 1
ATOM 592 O O . ILE A 1 73 ? 6.393 -6.832 -29.985 1.00 94.81 73 ILE A O 1
ATOM 596 N N . ARG A 1 74 ? 4.397 -7.217 -29.022 1.00 95.62 74 ARG A N 1
ATOM 597 C CA . ARG A 1 74 ? 4.290 -8.612 -29.473 1.00 95.62 74 ARG A CA 1
ATOM 598 C C . ARG A 1 74 ? 4.383 -8.715 -30.995 1.00 95.62 74 ARG A C 1
ATOM 600 O O . ARG A 1 74 ? 5.190 -9.491 -31.501 1.00 95.62 74 ARG A O 1
ATOM 607 N N . LEU A 1 75 ? 3.572 -7.942 -31.716 1.00 93.12 75 LEU A N 1
ATOM 608 C CA . LEU A 1 75 ? 3.515 -7.971 -33.178 1.00 93.12 75 LEU A CA 1
ATOM 609 C C . LEU A 1 75 ? 4.825 -7.503 -33.810 1.00 93.12 75 LEU A C 1
ATOM 611 O O . LEU A 1 75 ? 5.311 -8.142 -34.739 1.00 93.12 75 LEU A O 1
ATOM 615 N N . ALA A 1 76 ? 5.432 -6.443 -33.279 1.00 91.88 76 ALA A N 1
ATOM 616 C CA . ALA A 1 76 ? 6.698 -5.932 -33.786 1.00 91.88 76 ALA A CA 1
ATOM 617 C C . ALA A 1 76 ? 7.858 -6.918 -33.584 1.00 91.88 76 ALA A C 1
ATOM 619 O O . ALA A 1 76 ? 8.668 -7.095 -34.490 1.00 91.88 76 ALA A O 1
ATOM 620 N N . LEU A 1 77 ? 7.928 -7.606 -32.438 1.00 93.19 77 LEU A N 1
ATOM 621 C CA . LEU A 1 77 ? 8.919 -8.668 -32.240 1.00 93.19 77 LEU A CA 1
ATOM 622 C C . LEU A 1 77 ? 8.693 -9.826 -33.227 1.00 93.19 77 LEU A C 1
ATOM 624 O O . LEU A 1 77 ? 9.640 -10.332 -33.817 1.00 93.19 77 LEU A O 1
ATOM 628 N N . LEU A 1 78 ? 7.449 -10.227 -33.484 1.00 93.38 78 LEU A N 1
ATOM 629 C CA . LEU A 1 78 ? 7.189 -11.267 -34.486 1.00 93.38 78 LEU A CA 1
ATOM 630 C C . LEU A 1 78 ? 7.587 -10.821 -35.906 1.00 93.38 78 LEU A C 1
ATOM 632 O O . LEU A 1 78 ? 8.219 -11.589 -36.628 1.00 93.38 78 LEU A O 1
ATOM 636 N N . ASP A 1 79 ? 7.296 -9.576 -36.294 1.00 88.75 79 ASP A N 1
ATOM 637 C CA . ASP A 1 79 ? 7.673 -9.016 -37.604 1.00 88.75 79 ASP A CA 1
ATOM 638 C C . ASP A 1 79 ? 9.199 -8.893 -37.792 1.00 88.75 79 ASP A C 1
ATOM 640 O O . ASP A 1 79 ? 9.751 -9.130 -38.878 1.00 88.75 79 ASP A O 1
ATOM 644 N N . GLN A 1 80 ? 9.915 -8.601 -36.704 1.00 88.12 80 GLN A N 1
ATOM 645 C CA . GLN A 1 80 ? 11.378 -8.596 -36.671 1.00 88.12 80 GLN A CA 1
ATOM 646 C C . GLN A 1 80 ? 11.991 -10.014 -36.697 1.00 88.12 80 GLN A C 1
ATOM 648 O O . GLN A 1 80 ? 13.208 -10.142 -36.805 1.00 88.12 80 GLN A O 1
ATOM 653 N N . GLY A 1 81 ? 11.178 -11.080 -36.681 1.00 89.19 81 GLY A N 1
ATOM 654 C CA . GLY A 1 81 ? 11.623 -12.467 -36.873 1.00 89.19 81 GLY A CA 1
ATOM 655 C C . GLY A 1 81 ? 12.057 -13.189 -35.595 1.00 89.19 81 GLY A C 1
ATOM 656 O O . GLY A 1 81 ? 12.806 -14.164 -35.673 1.00 89.19 81 GLY A O 1
ATOM 657 N N . TYR A 1 82 ? 11.618 -12.719 -34.426 1.00 92.56 82 TYR A N 1
ATOM 658 C CA . TYR A 1 82 ? 11.861 -13.408 -33.159 1.00 92.56 82 TYR A CA 1
ATOM 659 C C . TYR A 1 82 ? 11.015 -14.682 -33.040 1.00 92.56 82 TYR A C 1
ATOM 661 O O . TYR A 1 82 ? 9.898 -14.756 -33.554 1.00 92.56 82 TYR A O 1
ATOM 669 N N . ASP A 1 83 ? 11.545 -15.678 -32.328 1.00 93.69 83 ASP A N 1
ATOM 670 C CA . ASP A 1 83 ? 10.848 -16.939 -32.078 1.00 93.69 83 ASP A CA 1
ATOM 671 C C . ASP A 1 83 ? 9.531 -16.719 -31.310 1.00 93.69 83 ASP A C 1
ATOM 673 O O . ASP A 1 83 ? 9.476 -15.983 -30.321 1.00 93.69 83 ASP A O 1
ATOM 677 N N . SER A 1 84 ? 8.459 -17.368 -31.771 1.00 93.62 84 SER A N 1
ATOM 678 C CA . SER A 1 84 ? 7.109 -17.157 -31.240 1.00 93.62 84 SER A CA 1
ATOM 679 C C . SER A 1 84 ? 6.966 -17.591 -29.779 1.00 93.62 84 SER A C 1
ATOM 681 O O . SER A 1 84 ? 6.222 -16.951 -29.027 1.00 93.62 84 SER A O 1
ATOM 683 N N . ASP A 1 85 ? 7.666 -18.641 -29.348 1.00 90.44 85 ASP A N 1
ATOM 684 C CA . ASP A 1 85 ? 7.599 -19.125 -27.967 1.00 90.44 85 ASP A CA 1
ATOM 685 C C . ASP A 1 85 ? 8.350 -18.170 -27.035 1.00 90.44 85 ASP A C 1
ATOM 687 O O . ASP A 1 85 ? 7.844 -17.817 -25.962 1.00 90.44 85 ASP A O 1
ATOM 691 N N . LEU A 1 86 ? 9.505 -17.661 -27.478 1.00 90.25 86 LEU A N 1
ATOM 692 C CA . LEU A 1 86 ? 10.254 -16.631 -26.753 1.00 90.25 86 LEU A CA 1
ATOM 693 C C . LEU A 1 86 ? 9.444 -15.340 -26.595 1.00 90.25 86 LEU A C 1
ATOM 695 O O . LEU A 1 86 ? 9.372 -14.792 -25.491 1.00 90.25 86 LEU A O 1
ATOM 699 N N . VAL A 1 87 ? 8.791 -14.877 -27.666 1.00 93.44 87 VAL A N 1
ATOM 700 C CA . VAL A 1 87 ? 7.920 -13.693 -27.622 1.00 93.44 87 VAL A CA 1
ATOM 701 C C . VAL A 1 87 ? 6.729 -13.934 -26.695 1.00 93.44 87 VAL A C 1
ATOM 703 O O . VAL A 1 87 ? 6.421 -13.088 -25.857 1.00 93.44 87 VAL A O 1
ATOM 706 N N . THR A 1 88 ? 6.081 -15.097 -26.781 1.00 91.25 88 THR A N 1
ATOM 707 C CA . THR A 1 88 ? 4.940 -15.443 -25.917 1.00 91.25 88 THR A CA 1
ATOM 708 C C . THR A 1 88 ? 5.336 -15.435 -24.443 1.00 91.25 88 THR A C 1
ATOM 710 O O . THR A 1 88 ? 4.625 -14.860 -23.613 1.00 91.25 88 THR A O 1
ATOM 713 N N . ARG A 1 89 ? 6.492 -16.020 -24.107 1.00 87.75 89 ARG A N 1
ATOM 714 C CA . ARG A 1 89 ? 7.047 -15.989 -22.750 1.00 87.75 89 ARG A CA 1
ATOM 715 C C . ARG A 1 89 ? 7.312 -14.556 -22.285 1.00 87.75 89 ARG A C 1
ATOM 717 O O . ARG A 1 89 ? 6.818 -14.175 -21.227 1.00 87.75 89 ARG A O 1
ATOM 724 N N . TYR A 1 90 ? 8.011 -13.758 -23.093 1.00 90.31 90 TYR A N 1
ATOM 725 C CA . TYR A 1 90 ? 8.330 -12.361 -22.787 1.00 90.31 90 TYR A CA 1
ATOM 726 C C . TYR A 1 90 ? 7.074 -11.520 -22.514 1.00 90.31 90 TYR A C 1
ATOM 728 O O . TYR A 1 90 ? 6.991 -10.807 -21.514 1.00 90.31 90 TYR A O 1
ATOM 736 N N . ILE A 1 91 ? 6.051 -11.645 -23.363 1.00 91.94 91 ILE A N 1
ATOM 737 C CA . ILE A 1 91 ? 4.786 -10.920 -23.207 1.00 91.94 91 ILE A CA 1
ATOM 738 C C . ILE A 1 91 ? 4.033 -11.372 -21.954 1.00 91.94 91 ILE A C 1
ATOM 740 O O . ILE A 1 91 ? 3.551 -10.531 -21.195 1.00 91.94 91 ILE A O 1
ATOM 744 N N . LYS A 1 92 ? 3.981 -12.681 -21.682 1.00 85.69 92 LYS A N 1
ATOM 745 C CA . LYS A 1 92 ? 3.359 -13.231 -20.468 1.00 85.69 92 LYS A CA 1
ATOM 746 C C . LYS A 1 92 ? 4.053 -12.734 -19.198 1.00 85.69 92 LYS A C 1
ATOM 748 O O . LYS A 1 92 ? 3.399 -12.349 -18.229 1.00 85.69 92 LYS A O 1
ATOM 753 N N . GLU A 1 93 ? 5.379 -12.707 -19.198 1.00 84.06 93 GLU A N 1
ATOM 754 C CA . GLU A 1 93 ? 6.186 -12.183 -18.097 1.00 84.06 93 GLU A CA 1
ATOM 755 C C . GLU A 1 93 ? 6.011 -10.665 -17.913 1.00 84.06 93 GLU A C 1
ATOM 757 O O . GLU A 1 93 ? 5.969 -10.167 -16.782 1.00 84.06 93 GLU A O 1
ATOM 762 N N . GLY A 1 94 ? 5.825 -9.935 -19.014 1.00 82.56 94 GLY A N 1
ATOM 763 C CA . GLY A 1 94 ? 5.594 -8.495 -19.056 1.00 82.56 94 GLY A CA 1
ATOM 764 C C . GLY A 1 94 ? 4.137 -8.042 -18.898 1.00 82.56 94 GLY A C 1
ATOM 765 O O . GLY A 1 94 ? 3.922 -6.832 -18.840 1.00 82.56 94 GLY A O 1
ATOM 766 N N . GLN A 1 95 ? 3.168 -8.958 -18.781 1.00 84.12 95 GLN A N 1
ATOM 767 C CA . GLN A 1 95 ? 1.734 -8.705 -19.018 1.00 84.12 95 GLN A CA 1
ATOM 768 C C . GLN A 1 95 ? 1.092 -7.571 -18.203 1.00 84.12 95 GLN A C 1
ATOM 770 O O . GLN A 1 95 ? 0.126 -6.959 -18.651 1.00 84.12 95 GLN A O 1
ATOM 775 N N . ARG A 1 96 ? 1.607 -7.276 -17.000 1.00 78.75 96 ARG A N 1
ATOM 776 C CA . ARG A 1 96 ? 1.152 -6.119 -16.219 1.00 78.75 96 ARG A CA 1
ATOM 777 C C . ARG A 1 96 ? 1.904 -4.883 -16.694 1.00 78.75 96 ARG A C 1
ATOM 779 O O . ARG A 1 96 ? 3.077 -4.717 -16.353 1.00 78.75 96 ARG A O 1
ATOM 786 N N . VAL A 1 97 ? 1.244 -4.061 -17.501 1.00 81.50 97 VAL A N 1
ATOM 787 C CA . VAL A 1 97 ? 1.815 -2.826 -18.043 1.00 81.50 97 VAL A CA 1
ATOM 788 C C . VAL A 1 97 ? 1.571 -1.671 -17.080 1.00 81.50 97 VAL A C 1
ATOM 790 O O . VAL A 1 97 ? 0.436 -1.426 -16.683 1.00 81.50 97 VAL A O 1
ATOM 793 N N . THR A 1 98 ? 2.638 -0.973 -16.716 1.00 79.69 98 THR A N 1
ATOM 794 C CA . THR A 1 98 ? 2.608 0.263 -15.929 1.00 79.69 98 THR A CA 1
ATOM 795 C C . THR A 1 98 ? 3.227 1.385 -16.745 1.00 79.69 98 THR A C 1
ATOM 797 O O . THR A 1 98 ? 4.082 1.150 -17.602 1.00 79.69 98 THR A O 1
ATOM 800 N N . PHE A 1 99 ? 2.792 2.612 -16.490 1.00 80.81 99 PHE A N 1
ATOM 801 C CA . PHE A 1 99 ? 3.255 3.791 -17.204 1.00 80.81 99 PHE A CA 1
ATOM 802 C C . PHE A 1 99 ? 3.821 4.781 -16.200 1.00 80.81 99 PHE A C 1
ATOM 804 O O . PHE A 1 99 ? 3.264 4.973 -15.125 1.00 80.81 99 PHE A O 1
ATOM 811 N N . ALA A 1 100 ? 4.928 5.417 -16.559 1.00 79.44 100 ALA A N 1
ATOM 812 C CA . ALA A 1 100 ? 5.572 6.399 -15.705 1.00 79.44 100 ALA A CA 1
ATOM 813 C C . ALA A 1 100 ? 6.026 7.599 -16.526 1.00 79.44 100 ALA A C 1
ATOM 815 O O . ALA A 1 100 ? 6.589 7.402 -17.605 1.00 79.44 100 ALA A O 1
ATOM 816 N N . PRO A 1 101 ? 5.848 8.838 -16.045 1.00 79.12 101 PRO A N 1
ATOM 817 C CA . PRO A 1 101 ? 6.435 9.984 -16.713 1.00 79.12 101 PRO A CA 1
ATOM 818 C C . PRO A 1 101 ? 7.961 9.893 -16.612 1.00 79.12 101 PRO A C 1
ATOM 820 O O . PRO A 1 101 ? 8.515 9.588 -15.557 1.00 79.12 101 PRO A O 1
ATOM 823 N N . SER A 1 102 ? 8.663 10.179 -17.704 1.00 76.25 102 SER A N 1
ATOM 824 C CA . SER A 1 102 ? 10.122 10.167 -17.726 1.00 76.25 102 SER A CA 1
ATOM 825 C C . SER A 1 102 ? 10.676 11.541 -18.073 1.00 76.25 102 SER A C 1
ATOM 827 O O . SER A 1 102 ? 10.556 12.024 -19.199 1.00 76.25 102 SER A O 1
ATOM 829 N N . GLY A 1 103 ? 11.329 12.163 -17.087 1.00 63.12 103 GLY A N 1
ATOM 830 C CA . GLY A 1 103 ? 12.091 13.406 -17.248 1.00 63.12 103 GLY A CA 1
ATOM 831 C C . GLY A 1 103 ? 13.507 13.200 -17.802 1.00 63.12 103 GLY A C 1
ATOM 832 O O . GLY A 1 103 ? 14.297 14.144 -17.835 1.00 63.12 103 GLY A O 1
ATOM 833 N N . ASN A 1 104 ? 13.866 11.975 -18.207 1.00 77.25 104 ASN A N 1
ATOM 834 C CA . ASN A 1 104 ? 15.212 11.655 -18.668 1.00 77.25 104 ASN A CA 1
ATOM 835 C C . ASN A 1 104 ? 15.478 12.252 -20.061 1.00 77.25 104 ASN A C 1
ATOM 837 O O . ASN A 1 104 ? 15.107 11.685 -21.091 1.00 77.25 104 ASN A O 1
ATOM 841 N N . GLN A 1 105 ? 16.192 13.379 -20.082 1.00 81.44 105 GLN A N 1
ATOM 842 C CA . GLN A 1 105 ? 16.575 14.093 -21.304 1.00 81.44 105 GLN A CA 1
ATOM 843 C C . GLN A 1 105 ? 17.389 13.228 -22.279 1.00 81.44 105 GLN A C 1
ATOM 845 O O . GLN A 1 105 ? 17.266 13.382 -23.492 1.00 81.44 105 GLN A O 1
ATOM 850 N N . ASN A 1 106 ? 18.178 12.268 -21.780 1.00 85.94 106 ASN A N 1
ATOM 851 C CA . ASN A 1 106 ? 18.951 11.371 -22.643 1.00 85.94 106 ASN A CA 1
ATOM 852 C C . ASN A 1 106 ? 18.055 10.376 -23.386 1.00 85.94 106 ASN A C 1
ATOM 854 O O . ASN A 1 106 ? 18.323 10.061 -24.549 1.00 85.94 106 ASN A O 1
ATOM 858 N N . SER A 1 107 ? 17.009 9.883 -22.717 1.00 85.75 107 SER A N 1
ATOM 859 C CA . SER A 1 107 ? 16.024 8.982 -23.318 1.00 85.75 107 SER A CA 1
ATOM 860 C C . SER A 1 107 ? 15.212 9.702 -24.392 1.00 85.75 107 SER A C 1
ATOM 862 O O . SER A 1 107 ? 15.118 9.218 -25.519 1.00 85.75 107 SER A O 1
ATOM 864 N N . LEU A 1 108 ? 14.751 10.921 -24.089 1.00 87.50 108 LEU A N 1
ATOM 865 C CA . LEU A 1 108 ? 14.046 11.777 -25.044 1.00 87.50 108 LEU A CA 1
ATOM 866 C C . LEU A 1 108 ? 14.903 12.082 -26.283 1.00 87.50 108 LEU A C 1
ATOM 868 O O . LEU A 1 108 ? 14.469 11.866 -27.413 1.00 87.50 108 LEU A O 1
ATOM 872 N N . ALA A 1 109 ? 16.153 12.512 -26.086 1.00 89.50 109 ALA A N 1
ATOM 873 C CA . ALA A 1 109 ? 17.074 12.804 -27.185 1.00 89.50 109 ALA A CA 1
ATOM 874 C C . ALA A 1 109 ? 17.384 11.566 -28.046 1.00 89.50 109 ALA A C 1
ATOM 876 O O . ALA A 1 109 ? 17.655 11.680 -29.242 1.00 89.50 109 ALA A O 1
ATOM 877 N N . ARG A 1 110 ? 17.375 10.362 -27.460 1.00 91.19 110 ARG A N 1
ATOM 878 C CA . ARG A 1 110 ? 17.513 9.117 -28.224 1.00 91.19 110 ARG A CA 1
ATOM 879 C C . ARG A 1 110 ? 16.262 8.816 -29.041 1.00 91.19 110 ARG A C 1
ATOM 881 O O . ARG A 1 110 ? 16.417 8.508 -30.217 1.00 91.19 110 ARG A O 1
ATOM 888 N N . ALA A 1 111 ? 15.079 8.916 -28.440 1.00 91.06 111 ALA A N 1
ATOM 889 C CA . ALA A 1 111 ? 13.818 8.679 -29.135 1.00 91.06 111 ALA A CA 1
ATOM 890 C C . ALA A 1 111 ? 13.671 9.609 -30.350 1.00 91.06 111 ALA A C 1
ATOM 892 O O . ALA A 1 111 ? 13.414 9.123 -31.444 1.00 91.06 111 ALA A O 1
ATOM 893 N N . ASN A 1 112 ? 13.964 10.905 -30.193 1.00 92.69 112 ASN A N 1
ATOM 894 C CA . ASN A 1 112 ? 13.943 11.857 -31.309 1.00 92.69 112 ASN A CA 1
ATOM 895 C C . ASN A 1 112 ? 14.912 11.456 -32.432 1.00 92.69 112 ASN A C 1
ATOM 897 O O . ASN A 1 112 ? 14.505 11.380 -33.581 1.00 92.69 112 ASN A O 1
ATOM 901 N N . ARG A 1 113 ? 16.158 11.073 -32.115 1.00 92.38 113 ARG A N 1
ATOM 902 C CA . ARG A 1 113 ? 17.101 10.595 -33.147 1.00 92.38 113 ARG A CA 1
ATOM 903 C C . ARG A 1 113 ? 16.623 9.339 -33.874 1.00 92.38 113 ARG A C 1
ATOM 905 O O . ARG A 1 113 ? 16.934 9.172 -35.050 1.00 92.38 113 ARG A O 1
ATOM 912 N N . LEU A 1 114 ? 15.934 8.433 -33.178 1.00 92.06 114 LEU A N 1
ATOM 913 C CA . LEU A 1 114 ? 15.342 7.247 -33.800 1.00 92.06 114 LEU A CA 1
ATOM 914 C C . LEU A 1 114 ? 14.195 7.636 -34.736 1.00 92.06 114 LEU A C 1
ATOM 916 O O . LEU A 1 114 ? 14.096 7.057 -35.809 1.00 92.06 114 LEU A O 1
ATOM 920 N N . ILE A 1 115 ? 13.386 8.630 -34.362 1.00 91.19 115 ILE A N 1
ATOM 921 C CA . ILE A 1 115 ? 12.321 9.182 -35.207 1.00 91.19 115 ILE A CA 1
ATOM 922 C C . ILE A 1 115 ? 12.917 9.848 -36.456 1.00 91.19 115 ILE A C 1
ATOM 924 O O . ILE A 1 115 ? 12.535 9.494 -37.564 1.00 91.19 115 ILE A O 1
ATOM 928 N N . ASP A 1 116 ? 13.927 10.710 -36.308 1.00 91.25 116 ASP A N 1
ATOM 929 C CA . ASP A 1 116 ? 14.623 11.334 -37.448 1.00 91.25 116 ASP A CA 1
ATOM 930 C C . ASP A 1 116 ? 15.235 10.269 -38.379 1.00 91.25 116 ASP A C 1
ATOM 932 O O . ASP A 1 116 ? 15.169 10.341 -39.609 1.00 91.25 116 ASP A O 1
ATOM 936 N N . SER A 1 117 ? 15.820 9.226 -37.782 1.00 90.25 117 SER A N 1
ATOM 937 C CA . SER A 1 117 ? 16.357 8.086 -38.527 1.00 90.25 117 SER A CA 1
ATOM 938 C C . SER A 1 117 ? 15.260 7.276 -39.219 1.00 90.25 117 SER A C 1
ATOM 940 O O . SER A 1 117 ? 15.533 6.705 -40.266 1.00 90.25 117 SER A O 1
ATOM 942 N N . ALA A 1 118 ? 14.051 7.208 -38.658 1.00 88.81 118 ALA A N 1
ATOM 943 C CA . ALA A 1 118 ? 12.911 6.538 -39.272 1.00 88.81 118 ALA A CA 1
ATOM 944 C C . ALA A 1 118 ? 12.397 7.316 -40.489 1.00 88.81 118 ALA A C 1
ATOM 946 O O . ALA A 1 118 ? 12.203 6.712 -41.535 1.00 88.81 118 ALA A O 1
ATOM 947 N N . PHE A 1 119 ? 12.269 8.643 -40.386 1.00 87.62 119 PHE A N 1
ATOM 948 C CA . PHE A 1 119 ? 11.854 9.501 -41.504 1.00 87.62 119 PHE A CA 1
ATOM 949 C C . PHE A 1 119 ? 12.868 9.544 -42.652 1.00 87.62 119 PHE A C 1
ATOM 951 O O . PHE A 1 119 ? 12.494 9.733 -43.802 1.00 87.62 119 PHE A O 1
ATOM 958 N N . SER A 1 120 ? 14.158 9.370 -42.358 1.00 85.62 120 SER A N 1
ATOM 959 C CA . SER A 1 120 ? 15.202 9.335 -43.396 1.00 85.62 120 SER A CA 1
ATOM 960 C C . SER A 1 120 ? 15.331 7.988 -44.118 1.00 85.62 120 SER A C 1
ATOM 962 O O . SER A 1 120 ? 16.150 7.863 -45.030 1.00 85.62 120 SER A O 1
ATOM 964 N N . LEU A 1 121 ? 14.577 6.964 -43.708 1.00 83.50 121 LEU A N 1
ATOM 965 C CA . LEU A 1 121 ? 14.504 5.703 -44.435 1.00 83.50 121 LEU A CA 1
ATOM 966 C C . LEU A 1 121 ? 13.502 5.837 -45.582 1.00 83.50 121 LEU A C 1
ATOM 968 O O . LEU A 1 121 ? 12.339 6.141 -45.345 1.00 83.50 121 LEU A O 1
ATOM 972 N N . ASP A 1 122 ? 13.934 5.541 -46.809 1.00 63.09 122 ASP A N 1
ATOM 973 C CA . ASP A 1 122 ? 13.015 5.413 -47.941 1.00 63.09 122 ASP A CA 1
ATOM 974 C C . ASP A 1 122 ? 12.051 4.243 -47.679 1.00 63.09 122 ASP A C 1
ATOM 976 O O . ASP A 1 122 ? 12.438 3.072 -47.752 1.00 63.09 122 ASP A O 1
ATOM 980 N N . GLY A 1 123 ? 10.795 4.547 -47.344 1.00 67.81 123 GLY A N 1
ATOM 981 C CA . GLY A 1 123 ? 9.756 3.541 -47.147 1.00 67.81 123 GLY A CA 1
ATOM 982 C C . GLY A 1 123 ? 8.700 3.907 -46.109 1.00 67.81 123 GLY A C 1
ATOM 983 O O . GLY A 1 123 ? 8.647 5.011 -45.584 1.00 67.81 123 GLY A O 1
ATOM 984 N N . ASP A 1 124 ? 7.841 2.931 -45.836 1.00 74.06 124 ASP A N 1
ATOM 985 C CA . ASP A 1 124 ? 6.788 3.008 -44.828 1.00 74.06 124 ASP A CA 1
ATOM 986 C C . ASP A 1 124 ? 7.403 3.113 -43.422 1.00 74.06 124 ASP A C 1
ATOM 988 O O . ASP A 1 124 ? 8.137 2.214 -42.989 1.00 74.06 124 ASP A O 1
ATOM 992 N N . ILE A 1 125 ? 7.106 4.206 -42.714 1.00 79.00 125 ILE A N 1
ATOM 993 C CA . ILE A 1 125 ? 7.654 4.509 -41.387 1.00 79.00 125 ILE A CA 1
ATOM 994 C C . ILE A 1 125 ? 7.361 3.401 -40.371 1.00 79.00 125 ILE A C 1
ATOM 996 O O . ILE A 1 125 ? 8.174 3.141 -39.482 1.00 79.00 125 ILE A O 1
ATOM 1000 N N . TRP A 1 126 ? 6.256 2.670 -40.544 1.00 71.94 126 TRP A N 1
ATOM 1001 C CA . TRP A 1 126 ? 5.929 1.502 -39.732 1.00 71.94 126 TRP A CA 1
ATOM 1002 C C . TRP A 1 126 ? 7.025 0.424 -39.804 1.00 71.94 126 TRP A C 1
ATOM 1004 O O . TRP A 1 126 ? 7.380 -0.201 -38.804 1.00 71.94 126 TRP A O 1
ATOM 1014 N N . LYS A 1 127 ? 7.639 0.241 -40.978 1.00 78.81 127 LYS A N 1
ATOM 1015 C CA . LYS A 1 127 ? 8.709 -0.747 -41.202 1.00 78.81 127 LYS A CA 1
ATOM 1016 C C . LYS A 1 127 ? 10.079 -0.259 -40.738 1.00 78.81 127 LYS A C 1
ATOM 1018 O O . LYS A 1 127 ? 11.018 -1.056 -40.660 1.00 78.81 127 LYS A O 1
ATOM 1023 N N . ALA A 1 128 ? 10.210 1.024 -40.396 1.00 86.00 128 ALA A N 1
ATOM 1024 C CA . ALA A 1 128 ? 11.474 1.605 -39.962 1.00 86.00 128 ALA A CA 1
ATOM 1025 C C . ALA A 1 128 ? 12.024 0.919 -38.706 1.00 86.00 128 ALA A C 1
ATOM 1027 O O . ALA A 1 128 ? 13.234 0.732 -38.604 1.00 86.00 128 ALA A O 1
ATOM 1028 N N . GLY A 1 129 ? 11.157 0.488 -37.778 1.00 86.12 129 GLY A N 1
ATOM 1029 C CA . GLY A 1 129 ? 11.574 -0.182 -36.540 1.00 86.12 129 GLY A CA 1
ATOM 1030 C C . GLY A 1 129 ? 12.492 -1.380 -36.797 1.00 86.12 129 GLY A C 1
ATOM 1031 O O . GLY A 1 129 ? 13.567 -1.474 -36.203 1.00 86.12 129 GLY A O 1
ATOM 1032 N N . LYS A 1 130 ? 12.133 -2.236 -37.761 1.00 87.50 130 LYS A N 1
ATOM 1033 C CA . LYS A 1 130 ? 12.943 -3.394 -38.156 1.00 87.50 130 LYS A CA 1
ATOM 1034 C C . LYS A 1 130 ? 14.301 -2.973 -38.713 1.00 87.50 130 LYS A C 1
ATOM 1036 O O . LYS A 1 130 ? 15.330 -3.375 -38.179 1.00 87.50 130 LYS A O 1
ATOM 1041 N N . THR A 1 131 ? 14.319 -2.084 -39.702 1.00 89.69 131 THR A N 1
ATOM 1042 C CA . THR A 1 131 ? 15.565 -1.591 -40.311 1.00 89.69 131 THR A CA 1
ATOM 1043 C C . THR A 1 131 ? 16.484 -0.914 -39.290 1.00 89.69 131 THR A C 1
ATOM 1045 O O . THR A 1 131 ? 17.701 -1.088 -39.327 1.00 89.69 131 THR A O 1
ATOM 1048 N N . LEU A 1 132 ? 15.924 -0.139 -38.357 1.00 91.12 132 LEU A N 1
ATOM 1049 C CA . LEU A 1 132 ? 16.688 0.524 -37.301 1.00 91.12 132 LEU A CA 1
ATOM 1050 C C . LEU A 1 132 ? 17.227 -0.472 -36.269 1.00 91.12 132 LEU A C 1
ATOM 1052 O O . LEU A 1 132 ? 18.335 -0.279 -35.771 1.00 91.12 132 LEU A O 1
ATOM 1056 N N . SER A 1 133 ? 16.480 -1.537 -35.970 1.00 91.94 133 SER A N 1
ATOM 1057 C CA . SER A 1 133 ? 16.893 -2.573 -35.017 1.00 91.94 133 SER A CA 1
ATOM 1058 C C . SER A 1 133 ? 18.128 -3.363 -35.463 1.00 91.94 133 SER A C 1
ATOM 1060 O O . SER A 1 133 ? 18.875 -3.859 -34.622 1.00 91.94 133 SER A O 1
ATOM 1062 N N . GLU A 1 134 ? 18.368 -3.446 -36.772 1.00 92.88 134 GLU A N 1
ATOM 1063 C CA . GLU A 1 134 ? 19.476 -4.193 -37.378 1.00 92.88 134 GLU A CA 1
ATOM 1064 C C . GLU A 1 134 ? 20.751 -3.346 -37.541 1.00 92.88 134 GLU A C 1
ATOM 1066 O O . GLU A 1 134 ? 21.816 -3.867 -37.877 1.00 92.88 134 GLU A O 1
ATOM 1071 N N . ARG A 1 135 ? 20.676 -2.034 -37.278 1.00 92.56 135 ARG A N 1
ATOM 1072 C CA . ARG A 1 135 ? 21.825 -1.125 -37.361 1.00 92.56 135 ARG A CA 1
ATOM 1073 C C . ARG A 1 135 ? 22.639 -1.157 -36.077 1.00 92.56 135 ARG A C 1
ATOM 1075 O O . ARG A 1 135 ? 22.107 -1.072 -34.973 1.00 92.56 135 ARG A O 1
ATOM 1082 N N . GLU A 1 136 ? 23.958 -1.207 -36.222 1.00 95.31 136 GLU A N 1
ATOM 1083 C CA . GLU A 1 136 ? 24.851 -1.111 -35.074 1.00 95.31 136 GLU A CA 1
ATOM 1084 C C . GLU A 1 136 ? 24.791 0.293 -34.453 1.00 95.31 136 GLU A C 1
ATOM 1086 O O . GLU A 1 136 ? 24.904 1.311 -35.139 1.00 95.31 136 GLU A O 1
ATOM 1091 N N . VAL A 1 137 ? 24.643 0.346 -33.131 1.00 93.44 137 VAL A N 1
ATOM 1092 C CA . VAL A 1 137 ? 24.577 1.586 -32.359 1.00 93.44 137 VAL A CA 1
ATOM 1093 C C . VAL A 1 137 ? 25.472 1.522 -31.130 1.00 93.44 137 VAL A C 1
ATOM 1095 O O . VAL A 1 137 ? 25.700 0.468 -30.537 1.00 93.44 137 VAL A O 1
ATOM 1098 N N . THR A 1 138 ? 25.928 2.690 -30.677 1.00 93.19 138 THR A N 1
ATOM 1099 C CA . THR A 1 138 ? 26.559 2.823 -29.360 1.00 93.19 138 THR A CA 1
ATOM 1100 C C . THR A 1 138 ? 25.485 3.041 -28.293 1.00 93.19 138 THR A C 1
ATOM 1102 O O . THR A 1 138 ? 24.787 4.065 -28.285 1.00 93.19 138 THR A O 1
ATOM 1105 N N . TYR A 1 139 ? 25.364 2.105 -27.354 1.00 91.06 139 TYR A N 1
ATOM 1106 C CA . TYR A 1 139 ? 24.443 2.170 -26.222 1.00 91.06 139 TYR A CA 1
ATOM 1107 C C . TYR A 1 139 ? 25.138 1.790 -24.915 1.00 91.06 139 TYR A C 1
ATOM 1109 O O . TYR A 1 139 ? 25.874 0.811 -24.858 1.00 91.06 139 TYR A O 1
ATOM 1117 N N . LYS A 1 140 ? 24.952 2.598 -23.860 1.00 87.81 140 LYS A N 1
ATOM 1118 C CA . LYS A 1 140 ? 25.567 2.388 -22.531 1.00 87.81 140 LYS A CA 1
ATOM 1119 C C . LYS A 1 140 ? 27.068 2.024 -22.605 1.00 87.81 140 LYS A C 1
ATOM 1121 O O . LYS A 1 140 ? 27.537 1.115 -21.929 1.00 87.81 140 LYS A O 1
ATOM 1126 N N . LYS A 1 141 ? 27.823 2.765 -23.433 1.00 90.31 141 LYS A N 1
ATOM 1127 C CA . LYS A 1 141 ? 29.271 2.591 -23.694 1.00 90.31 141 LYS A CA 1
ATOM 1128 C C . LYS A 1 141 ? 29.664 1.275 -24.398 1.00 90.31 141 LYS A C 1
ATOM 1130 O O . LYS A 1 141 ? 30.839 0.925 -24.395 1.00 90.31 141 LYS A O 1
ATOM 1135 N N . ARG A 1 142 ? 28.721 0.561 -25.020 1.00 90.88 142 ARG A N 1
ATOM 1136 C CA . ARG A 1 142 ? 28.957 -0.655 -25.819 1.00 90.88 142 ARG A CA 1
ATOM 1137 C C . ARG A 1 142 ? 28.430 -0.470 -27.242 1.00 90.88 142 ARG A C 1
ATOM 1139 O O . ARG A 1 142 ? 27.449 0.244 -27.431 1.00 90.88 142 ARG A O 1
ATOM 1146 N N . ARG A 1 143 ? 29.073 -1.096 -28.232 1.00 95.00 143 ARG A N 1
ATOM 1147 C CA . ARG A 1 143 ? 28.526 -1.225 -29.593 1.00 95.00 143 ARG A CA 1
ATOM 1148 C C . ARG A 1 143 ? 27.671 -2.480 -29.628 1.00 95.00 143 ARG A C 1
ATOM 1150 O O . ARG A 1 143 ? 28.149 -3.537 -29.226 1.00 95.00 143 ARG A O 1
ATOM 1157 N N . ILE A 1 144 ? 26.415 -2.335 -30.026 1.00 94.56 144 ILE A N 1
ATOM 1158 C CA . ILE A 1 144 ? 25.446 -3.428 -30.091 1.00 94.56 144 ILE A CA 1
ATOM 1159 C C . ILE A 1 144 ? 24.640 -3.316 -31.381 1.00 94.56 144 ILE A C 1
ATOM 1161 O O . ILE A 1 144 ? 24.419 -2.211 -31.877 1.00 94.56 144 ILE A O 1
ATOM 1165 N N . VAL A 1 145 ? 24.155 -4.447 -31.881 1.00 96.38 145 VAL A N 1
ATOM 1166 C CA . VAL A 1 145 ? 23.026 -4.488 -32.814 1.00 96.38 145 VAL A CA 1
ATOM 1167 C C . VAL A 1 145 ? 21.781 -4.762 -31.966 1.00 96.38 145 VAL A C 1
ATOM 1169 O O . VAL A 1 145 ? 21.721 -5.834 -31.359 1.00 96.38 145 VAL A O 1
ATOM 1172 N N . PRO A 1 146 ? 20.831 -3.814 -31.842 1.00 95.56 146 PRO A N 1
ATOM 1173 C CA . PRO A 1 146 ? 19.697 -3.947 -30.929 1.00 95.56 146 PRO A CA 1
ATOM 1174 C C . PRO A 1 146 ? 18.904 -5.242 -31.105 1.00 95.56 146 PRO A C 1
ATOM 1176 O O . PRO A 1 146 ? 18.542 -5.872 -30.110 1.00 95.56 146 PRO A O 1
ATOM 1179 N N . SER A 1 147 ? 18.684 -5.664 -32.355 1.00 94.31 147 SER A N 1
ATOM 1180 C CA . SER A 1 147 ? 17.936 -6.882 -32.655 1.00 94.31 147 SER A CA 1
ATOM 1181 C C . SER A 1 147 ? 18.634 -8.135 -32.116 1.00 94.31 147 SER A C 1
ATOM 1183 O O . SER A 1 147 ? 18.026 -8.932 -31.397 1.00 94.31 147 SER A O 1
ATOM 1185 N N . LEU A 1 148 ? 19.939 -8.259 -32.372 1.00 93.62 148 LEU A N 1
ATOM 1186 C CA . LEU A 1 148 ? 20.764 -9.360 -31.878 1.00 93.62 148 LEU A CA 1
ATOM 1187 C C . LEU A 1 148 ? 20.876 -9.351 -30.348 1.00 93.62 148 LEU A C 1
ATOM 1189 O O . LEU A 1 148 ? 20.702 -10.391 -29.726 1.00 93.62 148 LEU A O 1
ATOM 1193 N N . ALA A 1 149 ? 21.085 -8.183 -29.736 1.00 93.38 149 ALA A N 1
ATOM 1194 C CA . ALA A 1 149 ? 21.196 -8.058 -28.282 1.00 93.38 149 ALA A CA 1
ATOM 1195 C C . ALA A 1 149 ? 19.891 -8.443 -27.564 1.00 93.38 149 ALA A C 1
ATOM 1197 O O . ALA A 1 149 ? 19.919 -9.139 -26.551 1.00 93.38 149 ALA A O 1
ATOM 1198 N N . MET A 1 150 ? 18.735 -8.036 -28.101 1.00 93.50 150 MET A N 1
ATOM 1199 C CA . MET A 1 150 ? 17.445 -8.488 -27.578 1.00 93.50 150 MET A CA 1
ATOM 1200 C C . MET A 1 150 ? 17.260 -9.994 -27.792 1.00 93.50 150 MET A C 1
ATOM 1202 O O . MET A 1 150 ? 16.744 -10.666 -26.906 1.00 93.50 150 MET A O 1
ATOM 1206 N N . LYS A 1 151 ? 17.690 -10.538 -28.938 1.00 91.31 151 LYS A N 1
ATOM 1207 C CA . LYS A 1 151 ? 17.579 -11.973 -29.228 1.00 91.31 151 LYS A CA 1
ATOM 1208 C C . LYS A 1 151 ? 18.379 -12.795 -28.222 1.00 91.31 151 LYS A C 1
ATOM 1210 O O . LYS A 1 151 ? 17.811 -13.677 -27.594 1.00 91.31 151 LYS A O 1
ATOM 1215 N N . GLU A 1 152 ? 19.641 -12.437 -27.999 1.00 90.69 152 GLU A N 1
ATOM 1216 C CA . GLU A 1 152 ? 20.495 -13.060 -26.983 1.00 90.69 152 GLU A CA 1
ATOM 1217 C C . GLU A 1 152 ? 19.869 -12.974 -25.585 1.00 90.69 152 GLU A C 1
ATOM 1219 O O . GLU A 1 152 ? 19.898 -13.945 -24.835 1.00 90.69 152 GLU A O 1
ATOM 1224 N N . ALA A 1 153 ? 19.257 -11.838 -25.234 1.00 89.25 153 ALA A N 1
ATOM 1225 C CA . ALA A 1 153 ? 18.604 -11.665 -23.939 1.00 89.25 153 ALA A CA 1
ATOM 1226 C C . ALA A 1 153 ? 17.329 -12.507 -23.780 1.00 89.25 153 ALA A C 1
ATOM 1228 O O . ALA A 1 153 ? 17.046 -12.977 -22.681 1.00 89.25 153 ALA A O 1
ATOM 1229 N N . LEU A 1 154 ? 16.563 -12.695 -24.859 1.00 88.25 154 LEU A N 1
ATOM 1230 C CA . LEU A 1 154 ? 15.383 -13.557 -24.867 1.00 88.25 154 LEU A CA 1
ATOM 1231 C C . LEU A 1 154 ? 15.748 -15.043 -24.901 1.00 88.25 154 LEU A C 1
ATOM 1233 O O . LEU A 1 154 ? 15.000 -15.840 -24.347 1.00 88.25 154 LEU A O 1
ATOM 1237 N N . GLU A 1 155 ? 16.850 -15.423 -25.550 1.00 86.00 155 GLU A N 1
ATOM 1238 C CA . GLU A 1 155 ? 17.341 -16.806 -25.645 1.00 86.00 155 GLU A CA 1
ATOM 1239 C C . GLU A 1 155 ? 18.111 -17.254 -24.403 1.00 86.00 155 GLU A C 1
ATOM 1241 O O . GLU A 1 155 ? 18.108 -18.444 -24.082 1.00 86.00 155 GLU A O 1
ATOM 1246 N N . ALA A 1 156 ? 18.754 -16.321 -23.693 1.00 82.00 156 ALA A N 1
ATOM 1247 C CA . ALA A 1 156 ? 19.381 -16.610 -22.416 1.00 82.00 156 ALA A CA 1
ATOM 1248 C C . ALA A 1 156 ? 18.368 -17.289 -21.484 1.00 82.00 156 ALA A C 1
ATOM 1250 O O . ALA A 1 156 ? 17.193 -16.906 -21.437 1.00 82.00 156 ALA A O 1
ATOM 1251 N N . GLU A 1 157 ? 18.820 -18.308 -20.741 1.00 56.12 157 GLU A N 1
ATOM 1252 C CA . GLU A 1 157 ? 18.025 -18.852 -19.644 1.00 56.12 157 GLU A CA 1
ATOM 1253 C C . GLU A 1 157 ? 17.593 -17.672 -18.780 1.00 56.12 157 GLU A C 1
ATOM 1255 O O . GLU A 1 157 ? 18.427 -16.964 -18.206 1.00 56.12 157 GLU A O 1
ATOM 1260 N N . SER A 1 158 ? 16.280 -17.435 -18.749 1.00 51.44 158 SER A N 1
ATOM 1261 C CA . SER A 1 158 ? 15.681 -16.522 -17.797 1.00 51.44 158 SER A CA 1
ATOM 1262 C C . SER A 1 158 ? 16.179 -17.002 -16.443 1.00 51.44 158 SER A C 1
ATOM 1264 O O . SER A 1 158 ? 15.773 -18.055 -15.951 1.00 51.44 158 SER A O 1
ATOM 1266 N N . LYS A 1 159 ? 17.074 -16.220 -15.827 1.00 47.88 159 LYS A N 1
ATOM 1267 C CA . LYS A 1 159 ? 17.006 -16.098 -14.380 1.00 47.88 159 LYS A CA 1
ATOM 1268 C C . LYS A 1 159 ? 15.555 -15.731 -14.167 1.00 47.88 159 LYS A C 1
ATOM 1270 O O . LYS A 1 159 ? 15.129 -14.694 -14.680 1.00 47.88 159 LYS A O 1
ATOM 1275 N N . GLU A 1 160 ? 14.802 -16.669 -13.595 1.00 44.50 160 GLU A N 1
ATOM 1276 C CA . GLU A 1 160 ? 13.450 -16.460 -13.095 1.00 44.50 160 GLU A CA 1
ATOM 1277 C C . GLU A 1 160 ? 13.376 -14.993 -12.705 1.00 44.50 160 GLU A C 1
ATOM 1279 O O . GLU A 1 160 ? 14.246 -14.585 -11.930 1.00 44.50 160 GLU A O 1
ATOM 1284 N N . ILE A 1 161 ? 12.495 -14.188 -13.324 1.00 46.62 161 ILE A N 1
ATOM 1285 C CA . ILE A 1 161 ? 12.393 -12.775 -12.949 1.00 46.62 161 ILE A CA 1
ATOM 1286 C C . ILE A 1 161 ? 12.301 -12.804 -11.436 1.00 46.62 161 ILE A C 1
ATOM 1288 O O . ILE A 1 161 ? 11.289 -13.265 -10.895 1.00 46.62 161 ILE A O 1
ATOM 1292 N N . LEU A 1 162 ? 13.366 -12.371 -10.760 1.00 43.19 162 LEU A N 1
ATOM 1293 C CA . LEU A 1 162 ? 13.386 -12.262 -9.319 1.00 43.19 162 LEU A CA 1
ATOM 1294 C C . LEU A 1 162 ? 12.560 -11.013 -9.063 1.00 43.19 162 LEU A C 1
ATOM 1296 O O . LEU A 1 162 ? 13.069 -9.944 -8.749 1.00 43.19 162 LEU A O 1
ATOM 1300 N N . ARG A 1 163 ? 11.245 -11.139 -9.274 1.00 49.28 163 ARG A N 1
ATOM 1301 C CA . ARG A 1 163 ? 10.271 -10.245 -8.695 1.00 49.28 163 ARG A CA 1
ATOM 1302 C C . ARG A 1 163 ? 10.539 -10.430 -7.221 1.00 49.28 163 ARG A C 1
ATOM 1304 O O . ARG A 1 163 ? 10.223 -11.487 -6.676 1.00 49.28 163 ARG A O 1
ATOM 1311 N N . SER A 1 164 ? 11.185 -9.452 -6.602 1.00 53.12 164 SER A N 1
ATOM 1312 C CA . SER A 1 164 ? 11.187 -9.333 -5.155 1.00 53.12 164 SER A CA 1
ATOM 1313 C C . SER A 1 164 ? 9.716 -9.268 -4.759 1.00 53.12 164 SER A C 1
ATOM 1315 O O . SER A 1 164 ? 9.077 -8.228 -4.861 1.00 53.12 164 SER A O 1
ATOM 1317 N N . LEU A 1 165 ? 9.121 -10.426 -4.474 1.00 60.31 165 LEU A N 1
ATOM 1318 C CA . LEU A 1 165 ? 7.738 -10.515 -4.057 1.00 60.31 165 LEU A CA 1
ATOM 1319 C C . LEU A 1 165 ? 7.730 -10.053 -2.615 1.00 60.31 165 LEU A C 1
ATOM 1321 O O . LEU A 1 165 ? 8.243 -10.724 -1.720 1.00 60.31 165 LEU A O 1
ATOM 1325 N N . TYR A 1 166 ? 7.165 -8.880 -2.404 1.00 73.56 166 TYR A N 1
ATOM 1326 C CA . TYR A 1 166 ? 7.044 -8.311 -1.087 1.00 73.56 166 TYR A CA 1
ATOM 1327 C C . TYR A 1 166 ? 5.837 -8.921 -0.402 1.00 73.56 166 TYR A C 1
ATOM 1329 O O . TYR A 1 166 ? 4.726 -8.962 -0.940 1.00 73.56 166 TYR A O 1
ATOM 1337 N N . MET A 1 167 ? 6.075 -9.431 0.798 1.00 78.56 167 MET A N 1
ATOM 1338 C CA . MET A 1 167 ? 5.015 -9.965 1.624 1.00 78.56 167 MET A CA 1
ATOM 1339 C C . MET A 1 167 ? 4.332 -8.811 2.348 1.00 78.56 167 MET A C 1
ATOM 1341 O O . MET A 1 167 ? 4.948 -8.119 3.158 1.00 78.56 167 MET A O 1
ATOM 1345 N N . VAL A 1 168 ? 3.053 -8.620 2.047 1.00 88.75 168 VAL A N 1
ATOM 1346 C CA . VAL A 1 168 ? 2.196 -7.614 2.672 1.00 88.75 168 VAL A CA 1
ATOM 1347 C C . VAL A 1 168 ? 1.068 -8.267 3.445 1.00 88.75 168 VAL A C 1
ATOM 1349 O O . VAL A 1 168 ? 0.674 -9.411 3.187 1.00 88.75 168 VAL A O 1
ATOM 1352 N N . VAL A 1 169 ? 0.532 -7.532 4.407 1.00 89.94 169 VAL A N 1
ATOM 1353 C CA . VAL A 1 169 ? -0.500 -8.016 5.313 1.00 89.94 169 VAL A CA 1
ATOM 1354 C C . VAL A 1 169 ? -1.615 -6.976 5.397 1.00 89.94 169 VAL A C 1
ATOM 1356 O O . VAL A 1 169 ? -1.343 -5.825 5.729 1.00 89.94 169 VAL A O 1
ATOM 1359 N N . PRO A 1 170 ? -2.871 -7.341 5.085 1.00 95.19 170 PRO A N 1
ATOM 1360 C CA . PRO A 1 170 ? -4.010 -6.481 5.371 1.00 95.19 170 PRO A CA 1
ATOM 1361 C C . PRO A 1 170 ? -4.242 -6.417 6.881 1.00 95.19 170 PRO A C 1
ATOM 1363 O O . PRO A 1 170 ? -4.297 -7.464 7.530 1.00 95.19 170 PRO A O 1
ATOM 1366 N N . LEU A 1 171 ? -4.427 -5.223 7.427 1.00 98.12 171 LEU A N 1
ATOM 1367 C CA . LEU A 1 171 ? -4.821 -4.992 8.810 1.00 98.12 171 LEU A CA 1
ATOM 1368 C C . LEU A 1 171 ? -6.189 -4.319 8.829 1.00 98.12 171 LEU A C 1
ATOM 1370 O O . LEU A 1 171 ? -6.382 -3.306 8.169 1.00 98.12 171 LEU A O 1
ATOM 1374 N N . HIS A 1 172 ? -7.123 -4.865 9.599 1.00 98.50 172 HIS A N 1
ATOM 1375 C CA . HIS A 1 172 ? -8.401 -4.211 9.875 1.00 98.50 172 HIS A CA 1
ATOM 1376 C C . HIS A 1 172 ? -8.390 -3.722 11.318 1.00 98.50 172 HIS A C 1
ATOM 1378 O O . HIS A 1 172 ? -8.348 -4.539 12.241 1.00 98.50 172 HIS A O 1
ATOM 1384 N N . VAL A 1 173 ? -8.409 -2.408 11.513 1.00 98.69 173 VAL A N 1
ATOM 1385 C CA . VAL A 1 173 ? -8.282 -1.772 12.824 1.00 98.69 173 VAL A CA 1
ATOM 1386 C C . VAL A 1 173 ? -9.623 -1.193 13.231 1.00 98.69 173 VAL A C 1
ATOM 1388 O O . VAL A 1 173 ? -10.082 -0.218 12.646 1.00 98.69 173 VAL A O 1
ATOM 1391 N N . THR A 1 174 ? -10.249 -1.784 14.242 1.00 98.44 174 THR A N 1
ATOM 1392 C CA . THR A 1 174 ? -11.506 -1.290 14.814 1.00 98.44 174 THR A CA 1
ATOM 1393 C C . THR A 1 174 ? -11.218 -0.526 16.099 1.00 98.44 174 THR A C 1
ATOM 1395 O O . THR A 1 174 ? -10.650 -1.116 17.018 1.00 98.44 174 THR A O 1
ATOM 1398 N N . LEU A 1 175 ? -11.649 0.732 16.188 1.00 98.00 175 LEU A N 1
ATOM 1399 C CA . LEU A 1 175 ? -11.666 1.485 17.442 1.00 98.00 175 LEU A CA 1
ATOM 1400 C C . LEU A 1 175 ? -12.925 1.108 18.232 1.00 98.00 175 LEU A C 1
ATOM 1402 O O . LEU A 1 175 ? -14.039 1.142 17.705 1.00 98.00 175 LEU A O 1
ATOM 1406 N N . ARG A 1 176 ? -12.750 0.685 19.485 1.00 96.88 176 ARG A N 1
ATOM 1407 C CA . ARG A 1 176 ? -13.856 0.327 20.372 1.00 96.88 176 ARG A CA 1
ATOM 1408 C C . ARG A 1 176 ? -14.497 1.602 20.915 1.00 96.88 176 ARG A C 1
ATOM 1410 O O . ARG A 1 176 ? -13.936 2.257 21.784 1.00 96.88 176 ARG A O 1
ATOM 1417 N N . LEU A 1 177 ? -15.702 1.885 20.436 1.00 95.25 177 LEU A N 1
ATOM 1418 C CA . LEU A 1 177 ? -16.579 2.923 20.968 1.00 95.25 177 LEU A CA 1
ATOM 1419 C C . LEU A 1 177 ? -17.856 2.306 21.544 1.00 95.25 177 LEU A C 1
ATOM 1421 O O . LEU A 1 177 ? -18.005 1.079 21.605 1.00 95.25 177 LEU A O 1
ATOM 1425 N N . THR A 1 178 ? -18.781 3.159 21.975 1.00 92.81 178 THR A N 1
ATOM 1426 C CA . THR A 1 178 ? -20.145 2.744 22.302 1.00 92.81 178 THR A CA 1
ATOM 1427 C C . THR A 1 178 ? -20.855 2.212 21.051 1.00 92.81 178 THR A C 1
ATOM 1429 O O . THR A 1 178 ? -20.428 2.436 19.916 1.00 92.81 178 THR A O 1
ATOM 1432 N N . SER A 1 179 ? -21.954 1.472 21.228 1.00 91.25 179 SER A N 1
ATOM 1433 C CA . SER A 1 179 ? -22.640 0.775 20.124 1.00 91.25 179 SER A CA 1
ATOM 1434 C C . SER A 1 179 ? -23.207 1.693 19.037 1.00 91.25 179 SER A C 1
ATOM 1436 O O . SER A 1 179 ? -23.624 1.203 17.988 1.00 91.25 179 SER A O 1
ATOM 1438 N N . ARG A 1 180 ? -23.254 3.003 19.291 1.00 93.31 180 ARG A N 1
ATOM 1439 C CA . ARG A 1 180 ? -23.722 4.025 18.355 1.00 93.31 180 ARG A CA 1
ATOM 1440 C C . ARG A 1 180 ? -22.714 4.323 17.249 1.00 93.31 180 ARG A C 1
ATOM 1442 O O . ARG A 1 180 ? -23.120 4.691 16.149 1.00 93.31 180 ARG A O 1
ATOM 1449 N N . PHE A 1 181 ? -21.423 4.150 17.522 1.00 94.19 181 PHE A N 1
ATOM 1450 C CA . PHE A 1 181 ? -20.360 4.546 16.608 1.00 94.19 181 PHE A CA 1
ATOM 1451 C C . PHE A 1 181 ? -19.622 3.334 16.061 1.00 94.19 181 PHE A C 1
ATOM 1453 O O . PHE A 1 181 ? -19.256 2.403 16.778 1.00 94.19 181 PHE A O 1
ATOM 1460 N N . LYS A 1 182 ? -19.364 3.372 14.757 1.00 96.12 182 LYS A N 1
ATOM 1461 C CA . LYS A 1 182 ? -18.566 2.372 14.061 1.00 96.12 182 LYS A CA 1
ATOM 1462 C C . LYS A 1 182 ? -17.401 3.075 13.386 1.00 96.12 182 LYS A C 1
ATOM 1464 O O . LYS A 1 182 ? -17.561 3.653 12.316 1.00 96.12 182 LYS A O 1
ATOM 1469 N N . VAL A 1 183 ? -16.238 3.007 14.027 1.00 97.62 183 VAL A N 1
ATOM 1470 C CA . VAL A 1 183 ? -15.013 3.638 13.533 1.00 97.62 183 VAL A CA 1
ATOM 1471 C C . VAL A 1 183 ? -13.967 2.566 13.265 1.00 97.62 183 VAL A C 1
ATOM 1473 O O . VAL A 1 183 ? -13.591 1.793 14.152 1.00 97.62 183 VAL A O 1
ATOM 1476 N N . TYR A 1 184 ? -13.505 2.489 12.020 1.00 98.38 184 TYR A N 1
ATOM 1477 C CA . TYR A 1 184 ? -12.425 1.583 11.644 1.00 98.38 184 TYR A CA 1
ATOM 1478 C C . TYR A 1 184 ? -11.592 2.118 10.484 1.00 98.38 184 TYR A C 1
ATOM 1480 O O . TYR A 1 184 ? -12.033 2.969 9.706 1.00 98.38 184 TYR A O 1
ATOM 1488 N N . ARG A 1 185 ? -10.387 1.567 10.348 1.00 98.31 185 ARG A N 1
ATOM 1489 C CA . ARG A 1 185 ? -9.461 1.820 9.242 1.00 98.31 185 ARG A CA 1
ATOM 1490 C C . ARG A 1 185 ? -8.904 0.490 8.738 1.00 98.31 185 ARG A C 1
ATOM 1492 O O . ARG A 1 185 ? -8.533 -0.375 9.531 1.00 98.31 185 ARG A O 1
ATOM 1499 N N . ASP A 1 186 ? -8.857 0.330 7.424 1.00 97.94 186 ASP A N 1
ATOM 1500 C CA . ASP A 1 186 ? -8.235 -0.809 6.756 1.00 97.94 186 ASP A CA 1
ATOM 1501 C C . ASP A 1 186 ? -6.892 -0.382 6.180 1.00 97.94 186 ASP A C 1
ATOM 1503 O O . ASP A 1 186 ? -6.830 0.542 5.366 1.00 97.94 186 ASP A O 1
ATOM 1507 N N . PHE A 1 187 ? -5.831 -1.100 6.527 1.00 96.81 187 PHE A N 1
ATOM 1508 C CA . PHE A 1 187 ? -4.484 -0.854 6.032 1.00 96.81 187 PHE A CA 1
ATOM 1509 C C . PHE A 1 187 ? -3.926 -2.051 5.268 1.00 96.81 187 PHE A C 1
ATOM 1511 O O . PHE A 1 187 ? -4.298 -3.200 5.506 1.00 96.81 187 PHE A O 1
ATOM 1518 N N . LEU A 1 188 ? -2.994 -1.783 4.364 1.00 93.50 188 LEU A N 1
ATOM 1519 C CA . LEU A 1 188 ? -2.099 -2.768 3.776 1.00 93.50 188 LEU A CA 1
ATOM 1520 C C . LEU A 1 188 ? -0.677 -2.367 4.151 1.00 93.50 188 LEU A C 1
ATOM 1522 O O . LEU A 1 188 ? -0.282 -1.237 3.877 1.00 93.50 188 LEU A O 1
ATOM 1526 N N . VAL A 1 189 ? 0.062 -3.270 4.794 1.00 93.50 189 VAL A N 1
ATOM 1527 C CA . VAL A 1 189 ? 1.395 -2.961 5.333 1.00 93.50 189 VAL A CA 1
ATOM 1528 C C . VAL A 1 189 ? 2.442 -3.996 4.922 1.00 93.50 189 VAL A C 1
ATOM 1530 O O . VAL A 1 189 ? 2.085 -5.165 4.715 1.00 93.50 189 VAL A O 1
ATOM 1533 N N . PRO A 1 190 ? 3.731 -3.614 4.827 1.00 91.12 190 PRO A N 1
ATOM 1534 C CA . PRO A 1 190 ? 4.823 -4.575 4.765 1.00 91.12 190 PRO A CA 1
ATOM 1535 C C . PRO A 1 190 ? 4.808 -5.517 5.960 1.00 91.12 190 PRO A C 1
ATOM 1537 O O . PRO A 1 190 ? 4.488 -5.127 7.077 1.00 91.12 190 PRO A O 1
ATOM 1540 N N . ILE A 1 191 ? 5.271 -6.747 5.758 1.00 86.38 191 ILE A N 1
ATOM 1541 C CA . ILE A 1 191 ? 5.566 -7.633 6.884 1.00 86.38 191 ILE A CA 1
ATOM 1542 C C . ILE A 1 191 ? 6.748 -7.136 7.739 1.00 86.38 191 ILE A C 1
ATOM 1544 O O . ILE A 1 191 ? 6.865 -7.493 8.907 1.00 86.38 191 ILE A O 1
ATOM 1548 N N . THR A 1 192 ? 7.608 -6.309 7.149 1.00 87.38 192 THR A N 1
ATOM 1549 C CA . THR A 1 192 ? 8.763 -5.672 7.784 1.00 87.38 192 THR A CA 1
ATOM 1550 C C . THR A 1 192 ? 8.406 -4.364 8.486 1.00 87.38 192 THR A C 1
ATOM 1552 O O . THR A 1 192 ? 9.316 -3.624 8.814 1.00 87.38 192 THR A O 1
ATOM 1555 N N . ILE A 1 193 ? 7.122 -4.032 8.665 1.00 92.50 193 ILE A N 1
ATOM 1556 C CA . ILE A 1 193 ? 6.737 -2.869 9.470 1.00 92.50 193 ILE A CA 1
ATOM 1557 C C . ILE A 1 193 ? 7.010 -3.171 10.950 1.00 92.50 193 ILE A C 1
ATOM 1559 O O . ILE A 1 193 ? 6.629 -4.238 11.447 1.00 92.50 193 ILE A O 1
ATOM 1563 N N . THR A 1 194 ? 7.685 -2.259 11.635 1.00 94.56 194 THR A N 1
ATOM 1564 C CA . THR A 1 194 ? 7.910 -2.287 13.083 1.00 94.56 194 THR A CA 1
ATOM 1565 C C . THR A 1 194 ? 6.641 -1.905 13.837 1.00 94.56 194 THR A C 1
ATOM 1567 O O . THR A 1 194 ? 5.713 -1.309 13.289 1.00 94.56 194 THR A O 1
ATOM 1570 N N . PHE A 1 195 ? 6.569 -2.240 15.122 1.00 96.19 195 PHE A N 1
ATOM 1571 C CA . PHE A 1 195 ? 5.443 -1.808 15.947 1.00 96.19 195 PHE A CA 1
ATOM 1572 C C . PHE A 1 195 ? 5.450 -0.299 16.234 1.00 96.19 195 PHE A C 1
ATOM 1574 O O . PHE A 1 195 ? 4.369 0.272 16.376 1.00 96.19 195 PHE A O 1
ATOM 1581 N N . ALA A 1 196 ? 6.622 0.345 16.224 1.00 95.62 196 ALA A N 1
ATOM 1582 C CA . ALA A 1 196 ? 6.743 1.804 16.247 1.00 95.62 196 ALA A CA 1
ATOM 1583 C C . ALA A 1 196 ? 6.048 2.441 15.026 1.00 95.62 196 ALA A C 1
ATOM 1585 O O . ALA A 1 196 ? 5.169 3.287 15.172 1.00 95.62 196 ALA A O 1
ATOM 1586 N N . GLU A 1 197 ? 6.350 1.949 13.820 1.00 96.12 197 GLU A N 1
ATOM 1587 C CA . GLU A 1 197 ? 5.722 2.415 12.575 1.00 96.12 197 GLU A CA 1
ATOM 1588 C C . GLU A 1 197 ? 4.218 2.087 12.521 1.00 96.12 197 GLU A C 1
ATOM 1590 O O . GLU A 1 197 ? 3.428 2.871 11.996 1.00 96.12 197 GLU A O 1
ATOM 1595 N N . ILE A 1 198 ? 3.781 0.947 13.081 1.00 97.44 198 ILE A N 1
ATOM 1596 C CA . ILE A 1 198 ? 2.343 0.651 13.232 1.00 97.44 198 ILE A CA 1
ATOM 1597 C C . ILE A 1 198 ? 1.685 1.700 14.128 1.00 97.44 198 ILE A C 1
ATOM 1599 O O . ILE A 1 198 ? 0.577 2.136 13.827 1.00 97.44 198 ILE A O 1
ATOM 1603 N N . HIS A 1 199 ? 2.321 2.092 15.228 1.00 97.50 199 HIS A N 1
ATOM 1604 C CA . HIS A 1 199 ? 1.778 3.117 16.109 1.00 97.50 199 HIS A CA 1
ATOM 1605 C C . HIS A 1 199 ? 1.651 4.464 15.380 1.00 97.50 199 HIS A C 1
ATOM 1607 O O . HIS A 1 199 ? 0.556 5.024 15.369 1.00 97.50 199 HIS A O 1
ATOM 1613 N N . GLU A 1 200 ? 2.684 4.922 14.670 1.00 96.69 200 GLU A N 1
ATOM 1614 C CA . GLU A 1 200 ? 2.610 6.146 13.857 1.00 96.69 200 GLU A CA 1
ATOM 1615 C C . GLU A 1 200 ? 1.517 6.065 12.775 1.00 96.69 200 GLU A C 1
ATOM 1617 O O . GLU A 1 200 ? 0.732 6.999 12.592 1.00 96.69 200 GLU A O 1
ATOM 1622 N N . MET A 1 201 ? 1.389 4.915 12.101 1.00 97.44 201 MET A N 1
ATOM 1623 C CA . MET A 1 201 ? 0.310 4.658 11.141 1.00 97.44 201 MET A CA 1
ATOM 1624 C C . MET A 1 201 ? -1.073 4.822 11.787 1.00 97.44 201 MET A C 1
ATOM 1626 O O . MET A 1 201 ? -1.991 5.343 11.149 1.00 97.44 201 MET A O 1
ATOM 1630 N N . LEU A 1 202 ? -1.248 4.368 13.031 1.00 97.50 202 LEU A N 1
ATOM 1631 C CA . LEU A 1 202 ? -2.503 4.518 13.765 1.00 97.50 202 LEU A CA 1
ATOM 1632 C C . LEU A 1 202 ? -2.757 5.979 14.144 1.00 97.50 202 LEU A C 1
ATOM 1634 O O . LEU A 1 202 ? -3.868 6.449 13.919 1.00 97.50 202 LEU A O 1
ATOM 1638 N N . GLN A 1 203 ? -1.747 6.711 14.620 1.00 96.12 203 GLN A N 1
ATOM 1639 C CA . GLN A 1 203 ? -1.873 8.147 14.906 1.00 96.12 203 GLN A CA 1
ATOM 1640 C C . GLN A 1 203 ? -2.345 8.911 13.662 1.00 96.12 203 GLN A C 1
ATOM 1642 O O . GLN A 1 203 ? -3.368 9.592 13.692 1.00 96.12 203 GLN A O 1
ATOM 1647 N N . ILE A 1 204 ? -1.699 8.681 12.515 1.00 95.12 204 ILE A N 1
ATOM 1648 C CA . ILE A 1 204 ? -2.078 9.293 11.233 1.00 95.12 204 ILE A CA 1
ATOM 1649 C C . ILE A 1 204 ? -3.479 8.853 10.787 1.00 95.12 204 ILE A C 1
ATOM 1651 O O . ILE A 1 204 ? -4.283 9.666 10.329 1.00 95.12 204 ILE A O 1
ATOM 1655 N N . GLY A 1 205 ? -3.784 7.559 10.890 1.00 94.94 205 GLY A N 1
ATOM 1656 C CA . GLY A 1 205 ? -5.049 6.990 10.432 1.00 94.94 205 GLY A CA 1
ATOM 1657 C C . GLY A 1 205 ? -6.266 7.443 11.236 1.00 94.94 205 GLY A C 1
ATOM 1658 O O . GLY A 1 205 ? -7.377 7.476 10.694 1.00 94.94 205 GLY A O 1
ATOM 1659 N N . PHE A 1 206 ? -6.058 7.781 12.508 1.00 94.62 206 PHE A N 1
ATOM 1660 C CA . PHE A 1 206 ? -7.092 8.271 13.408 1.00 94.62 206 PHE A CA 1
ATOM 1661 C C . PHE A 1 206 ? -7.020 9.784 13.652 1.00 94.62 206 PHE A C 1
ATOM 1663 O O . PHE A 1 206 ? -7.961 10.311 14.225 1.00 94.62 206 PHE A O 1
ATOM 1670 N N . GLY A 1 207 ? -6.020 10.499 13.129 1.00 92.00 207 GLY A N 1
ATOM 1671 C CA . GLY A 1 207 ? -5.928 11.957 13.266 1.00 92.00 207 GLY A CA 1
ATOM 1672 C C . GLY A 1 207 ? -5.519 12.407 14.670 1.00 92.00 207 GLY A C 1
ATOM 1673 O O . GLY A 1 207 ? -5.972 13.448 15.138 1.00 92.00 207 GLY A O 1
ATOM 1674 N N . TRP A 1 208 ? -4.691 11.608 15.340 1.00 92.94 208 TRP A N 1
ATOM 1675 C CA . TRP A 1 208 ? -4.126 11.906 16.654 1.00 92.94 208 TRP A CA 1
ATOM 1676 C C . TRP A 1 208 ? -2.665 12.348 16.547 1.00 92.94 208 TRP A C 1
ATOM 1678 O O . TRP A 1 208 ? -2.035 12.234 15.495 1.00 92.94 208 TRP A O 1
ATOM 1688 N N . ASP A 1 209 ? -2.150 12.899 17.638 1.00 89.25 209 ASP A N 1
ATOM 1689 C CA . ASP A 1 209 ? -0.930 13.703 17.696 1.00 89.25 209 ASP A CA 1
ATOM 1690 C C . ASP A 1 209 ? 0.234 13.045 18.461 1.00 89.25 209 ASP A C 1
ATOM 1692 O O . ASP A 1 209 ? 1.258 13.693 18.666 1.00 89.25 209 ASP A O 1
ATOM 1696 N N . ASP A 1 210 ? 0.112 11.766 18.839 1.00 92.94 210 ASP A N 1
ATOM 1697 C CA . ASP A 1 210 ? 1.105 11.015 19.632 1.00 92.94 210 ASP A CA 1
ATOM 1698 C C . ASP A 1 210 ? 1.498 11.697 20.961 1.00 92.94 210 ASP A C 1
ATOM 1700 O O . ASP A 1 210 ? 2.652 11.670 21.393 1.00 92.94 210 ASP A O 1
ATOM 1704 N N . MET A 1 211 ? 0.541 12.344 21.631 1.00 91.19 211 MET A N 1
ATOM 1705 C CA . MET A 1 211 ? 0.798 13.034 22.902 1.00 91.19 211 MET A CA 1
ATOM 1706 C C . MET A 1 211 ? 0.766 12.113 24.128 1.00 91.19 211 MET A C 1
ATOM 1708 O O . MET A 1 211 ? 1.225 12.508 25.204 1.00 91.19 211 MET A O 1
ATOM 1712 N N 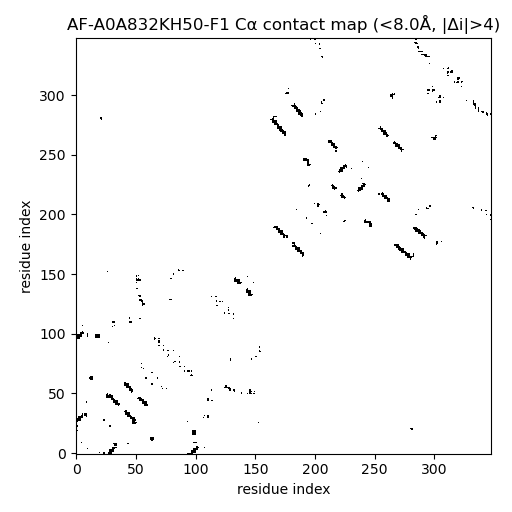. HIS A 1 212 ? 0.272 10.880 23.978 1.00 92.06 212 HIS A N 1
ATOM 1713 C CA . HIS A 1 212 ? 0.041 9.955 25.089 1.00 92.06 212 HIS A CA 1
ATOM 1714 C C . HIS A 1 212 ? 0.766 8.621 24.956 1.00 92.06 212 HIS A C 1
ATOM 1716 O O . HIS A 1 212 ? 1.198 8.204 23.886 1.00 92.06 212 HIS A O 1
ATOM 1722 N N . LEU A 1 213 ? 0.863 7.904 26.078 1.00 93.44 213 LEU A N 1
ATOM 1723 C CA . LEU A 1 213 ? 1.439 6.563 26.109 1.00 93.44 213 LEU A CA 1
ATOM 1724 C C . LEU A 1 213 ? 0.572 5.548 25.358 1.00 93.44 213 LEU A C 1
ATOM 1726 O O . LEU A 1 213 ? -0.660 5.613 25.367 1.00 93.44 213 LEU A O 1
ATOM 1730 N N . HIS A 1 214 ? 1.230 4.533 24.800 1.00 95.38 214 HIS A N 1
ATOM 1731 C CA . HIS A 1 214 ? 0.574 3.397 24.167 1.00 95.38 214 HIS A CA 1
ATOM 1732 C C . HIS A 1 214 ? 1.232 2.063 24.495 1.00 95.38 214 HIS A C 1
ATOM 1734 O O . HIS A 1 214 ? 2.374 1.979 24.948 1.00 95.38 214 HIS A O 1
ATOM 1740 N N . VAL A 1 215 ? 0.488 0.986 24.244 1.00 95.38 215 VAL A N 1
ATOM 1741 C CA . VAL A 1 215 ? 1.010 -0.379 24.290 1.00 95.38 215 VAL A CA 1
ATOM 1742 C C . VAL A 1 215 ? 0.211 -1.299 23.373 1.00 95.38 215 VAL A C 1
ATOM 1744 O O . VAL A 1 215 ? -1.021 -1.256 23.326 1.00 95.38 215 VAL A O 1
ATOM 1747 N N . PHE A 1 216 ? 0.903 -2.210 22.698 1.00 96.44 216 PHE A N 1
ATOM 1748 C CA . PHE A 1 216 ? 0.285 -3.336 22.013 1.00 96.44 216 PHE A CA 1
ATOM 1749 C C . PHE A 1 216 ? 0.269 -4.566 22.918 1.00 96.44 216 PHE A C 1
ATOM 1751 O O . PHE A 1 216 ? 1.238 -4.891 23.603 1.00 96.44 216 PHE A O 1
ATOM 1758 N N . LYS A 1 217 ? -0.845 -5.290 22.909 1.00 94.38 217 LYS A N 1
ATOM 1759 C CA . LYS A 1 217 ? -1.097 -6.473 23.728 1.00 94.38 217 LYS A CA 1
ATOM 1760 C C . LYS A 1 217 ? -1.379 -7.665 22.820 1.00 94.38 217 LYS A C 1
ATOM 1762 O O . LYS A 1 217 ? -2.358 -7.669 22.070 1.00 94.38 217 LYS A O 1
ATOM 1767 N N . ILE A 1 218 ? -0.551 -8.703 22.934 1.00 90.44 218 ILE A N 1
ATOM 1768 C CA . ILE A 1 218 ? -0.759 -9.988 22.257 1.00 90.44 218 ILE A CA 1
ATOM 1769 C C . ILE A 1 218 ? -1.064 -11.047 23.313 1.00 90.44 218 ILE A C 1
ATOM 1771 O O . ILE A 1 218 ? -0.221 -11.419 24.133 1.00 90.44 218 ILE A O 1
ATOM 1775 N N . GLY A 1 219 ? -2.311 -11.519 23.309 1.00 85.31 219 GLY A N 1
ATOM 1776 C CA . GLY A 1 219 ? -2.809 -12.407 24.353 1.00 85.31 219 GLY A CA 1
ATOM 1777 C C . GLY A 1 219 ? -2.608 -11.816 25.754 1.00 85.31 219 GLY A C 1
ATOM 1778 O O . GLY A 1 219 ? -2.646 -10.600 25.969 1.00 85.31 219 GLY A O 1
ATOM 1779 N N . ARG A 1 220 ? -2.392 -12.694 26.737 1.00 82.00 220 ARG A N 1
ATOM 1780 C CA . ARG A 1 220 ? -2.259 -12.278 28.141 1.00 82.00 220 ARG A CA 1
ATOM 1781 C C . ARG A 1 220 ? -0.851 -11.803 28.498 1.00 82.00 220 ARG A C 1
ATOM 1783 O O . ARG A 1 220 ? -0.744 -10.965 29.382 1.00 82.00 220 ARG A O 1
ATOM 1790 N N . HIS A 1 221 ? 0.175 -12.290 27.801 1.00 83.38 221 HIS A N 1
ATOM 1791 C CA . HIS A 1 221 ? 1.554 -12.258 28.297 1.00 83.38 221 HIS A CA 1
ATOM 1792 C C . HIS A 1 221 ? 2.525 -11.395 27.497 1.00 83.38 221 HIS A C 1
ATOM 1794 O O . HIS A 1 221 ? 3.596 -11.132 28.013 1.00 83.38 221 HIS A O 1
ATOM 1800 N N . ILE A 1 222 ? 2.205 -10.964 26.275 1.00 87.38 222 ILE A N 1
ATOM 1801 C CA . ILE A 1 222 ? 3.153 -10.175 25.477 1.00 87.38 222 ILE A CA 1
ATOM 1802 C C . ILE A 1 222 ? 2.674 -8.728 25.418 1.00 87.38 222 ILE A C 1
ATOM 1804 O O . ILE A 1 222 ? 1.495 -8.453 25.132 1.00 87.38 222 ILE A O 1
ATOM 1808 N N . ARG A 1 223 ? 3.595 -7.815 25.714 1.00 91.25 223 ARG A N 1
ATOM 1809 C CA . ARG A 1 223 ? 3.438 -6.367 25.609 1.00 91.25 223 ARG A CA 1
ATOM 1810 C C . ARG A 1 223 ? 4.525 -5.819 24.696 1.00 91.25 223 ARG A C 1
ATOM 1812 O O . ARG A 1 223 ? 5.673 -6.226 24.810 1.00 91.25 223 ARG A O 1
ATOM 1819 N N . ILE A 1 224 ? 4.150 -4.930 23.786 1.00 92.12 224 ILE A N 1
ATOM 1820 C CA . ILE A 1 224 ? 5.080 -4.280 22.860 1.00 92.12 224 ILE A CA 1
ATOM 1821 C C . ILE A 1 224 ? 4.864 -2.771 22.974 1.00 92.12 224 ILE A C 1
ATOM 1823 O O . ILE A 1 224 ? 3.715 -2.329 22.921 1.00 92.12 224 ILE A O 1
ATOM 1827 N N . GLY A 1 225 ? 5.930 -1.998 23.168 1.00 91.12 225 GLY A N 1
ATOM 1828 C CA . GLY A 1 225 ? 5.854 -0.540 23.298 1.00 91.12 225 GLY A CA 1
ATOM 1829 C C . GLY A 1 225 ? 7.228 0.123 23.431 1.00 91.12 225 GLY A C 1
ATOM 1830 O O . GLY A 1 225 ? 8.253 -0.564 23.451 1.00 91.12 225 GLY A O 1
ATOM 1831 N N . LYS A 1 226 ? 7.253 1.459 23.551 1.00 89.00 226 LYS A N 1
ATOM 1832 C CA . LYS A 1 226 ? 8.489 2.240 23.758 1.00 89.00 226 LYS A CA 1
ATOM 1833 C C . LYS A 1 226 ? 9.195 1.804 25.060 1.00 89.00 226 LYS A C 1
ATOM 1835 O O . LYS A 1 226 ? 8.548 1.793 26.118 1.00 89.00 226 LYS A O 1
ATOM 1840 N N . PRO A 1 227 ? 10.507 1.491 25.038 1.00 78.19 227 PRO A N 1
ATOM 1841 C CA . PRO A 1 227 ? 11.278 1.237 26.251 1.00 78.19 227 PRO A CA 1
ATOM 1842 C C . PRO A 1 227 ? 11.209 2.456 27.169 1.00 78.19 227 PRO A C 1
ATOM 1844 O O . PRO A 1 227 ? 11.646 3.549 26.818 1.00 78.19 227 PRO A O 1
ATOM 1847 N N . SER A 1 228 ? 10.619 2.288 28.345 1.00 72.12 228 SER A N 1
ATOM 1848 C CA . SER A 1 228 ? 10.439 3.369 29.311 1.00 72.12 228 SER A CA 1
ATOM 1849 C C . SER A 1 228 ? 10.376 2.805 30.725 1.00 72.12 228 SER A C 1
ATOM 1851 O O . SER A 1 228 ? 10.165 1.604 30.914 1.00 72.12 228 SER A O 1
ATOM 1853 N N . ASN A 1 229 ? 10.487 3.675 31.731 1.00 57.78 229 ASN A N 1
ATOM 1854 C CA . ASN A 1 229 ? 10.327 3.297 33.142 1.00 57.78 229 ASN A CA 1
ATOM 1855 C C . ASN A 1 229 ? 8.933 2.697 33.441 1.00 57.78 229 ASN A C 1
ATOM 1857 O O . ASN A 1 229 ? 8.745 2.059 34.469 1.00 57.78 229 ASN A O 1
ATOM 1861 N N . PHE A 1 230 ? 7.961 2.872 32.537 1.00 63.31 230 PHE A N 1
ATOM 1862 C CA . PHE A 1 230 ? 6.621 2.288 32.632 1.00 63.31 230 PHE A CA 1
ATOM 1863 C C . PHE A 1 230 ? 6.574 0.812 32.214 1.00 63.31 230 PHE A C 1
ATOM 1865 O O . PHE A 1 230 ? 5.600 0.129 32.520 1.00 63.31 230 PHE A O 1
ATOM 1872 N N . SER A 1 231 ? 7.616 0.288 31.557 1.00 65.12 231 SER A N 1
ATOM 1873 C CA . SER A 1 231 ? 7.706 -1.145 31.234 1.00 65.12 231 SER A CA 1
ATOM 1874 C C . SER A 1 231 ? 7.665 -2.024 32.494 1.00 65.12 231 SER A C 1
ATOM 1876 O O . SER A 1 231 ? 7.058 -3.093 32.477 1.00 65.12 231 SER A O 1
ATOM 1878 N N . GLU A 1 232 ? 8.201 -1.527 33.613 1.00 63.75 232 GLU A N 1
ATOM 1879 C CA . GLU A 1 232 ? 8.183 -2.193 34.923 1.00 63.75 232 GLU A CA 1
ATOM 1880 C C . GLU A 1 232 ? 6.796 -2.197 35.592 1.00 63.75 232 GLU A C 1
ATOM 1882 O O . GLU A 1 232 ? 6.554 -2.988 36.500 1.00 63.75 232 GLU A O 1
ATOM 1887 N N . MET A 1 233 ? 5.856 -1.355 35.137 1.00 66.88 233 MET A N 1
ATOM 1888 C CA . MET A 1 233 ? 4.483 -1.321 35.666 1.00 66.88 233 MET A CA 1
ATOM 1889 C C . MET A 1 233 ? 3.617 -2.479 35.158 1.00 66.88 233 MET A C 1
ATOM 1891 O O . MET A 1 233 ? 2.523 -2.715 35.675 1.00 66.88 233 MET A O 1
ATOM 1895 N N . PHE A 1 234 ? 4.074 -3.219 34.147 1.00 66.81 234 PHE A N 1
ATOM 1896 C CA . PHE A 1 234 ? 3.377 -4.407 33.677 1.00 66.81 234 PHE A CA 1
ATOM 1897 C C . PHE A 1 234 ? 3.775 -5.606 34.548 1.00 66.81 234 PHE A C 1
ATOM 1899 O O . PHE A 1 234 ? 4.743 -6.304 34.270 1.00 66.81 234 PHE A O 1
ATOM 1906 N N . GLU A 1 235 ? 2.984 -5.864 35.597 1.00 57.56 235 GLU A N 1
ATOM 1907 C CA . GLU A 1 235 ? 3.239 -6.883 36.638 1.00 57.56 235 GLU A CA 1
ATOM 1908 C C . GLU A 1 235 ? 3.431 -8.322 36.117 1.00 57.56 235 GLU A C 1
ATOM 1910 O O . GLU A 1 235 ? 3.920 -9.192 36.839 1.00 57.56 235 GLU A O 1
ATOM 1915 N N . SER A 1 236 ? 3.022 -8.616 34.877 1.00 62.44 236 SER A N 1
ATOM 1916 C CA . SER A 1 236 ? 3.213 -9.932 34.268 1.00 62.44 236 SER A CA 1
ATOM 1917 C C . SER A 1 236 ? 3.342 -9.861 32.748 1.00 62.44 236 SER A C 1
ATOM 1919 O O . SER A 1 236 ? 2.538 -9.218 32.068 1.00 62.44 236 SER A O 1
ATOM 1921 N N . GLY A 1 237 ? 4.320 -10.594 32.215 1.00 66.25 237 GLY A N 1
ATOM 1922 C CA . GLY A 1 237 ? 4.522 -10.757 30.780 1.00 66.25 237 GLY A CA 1
ATOM 1923 C C . GLY A 1 237 ? 5.916 -10.377 30.294 1.00 66.25 237 GLY A C 1
ATOM 1924 O O . GLY A 1 237 ? 6.731 -9.843 31.036 1.00 66.25 237 GLY A O 1
ATOM 1925 N N . GLU A 1 238 ? 6.175 -10.685 29.031 1.00 81.69 238 GLU A N 1
ATOM 1926 C CA . GLU A 1 238 ? 7.349 -10.236 28.295 1.00 81.69 238 GLU A CA 1
ATOM 1927 C C . GLU A 1 238 ? 7.055 -8.857 27.694 1.00 81.69 238 GLU A C 1
ATOM 1929 O O . GLU A 1 238 ? 6.014 -8.664 27.054 1.00 81.69 238 GLU A O 1
ATOM 1934 N N . PHE A 1 239 ? 7.961 -7.906 27.922 1.00 87.62 239 PHE A N 1
ATOM 1935 C CA . PHE A 1 239 ? 7.930 -6.589 27.297 1.00 87.62 239 PHE A CA 1
ATOM 1936 C C . PHE A 1 239 ? 8.958 -6.551 26.169 1.00 87.62 239 PHE A C 1
ATOM 1938 O O . PHE A 1 239 ? 10.133 -6.845 26.389 1.00 87.62 239 PHE A O 1
ATOM 1945 N N . VAL A 1 240 ? 8.514 -6.184 24.972 1.00 87.81 240 VAL A N 1
ATOM 1946 C CA . VAL A 1 240 ? 9.348 -6.117 23.772 1.00 87.81 240 VAL A CA 1
ATOM 1947 C C . VAL A 1 240 ? 9.400 -4.678 23.273 1.00 87.81 240 VAL A C 1
AT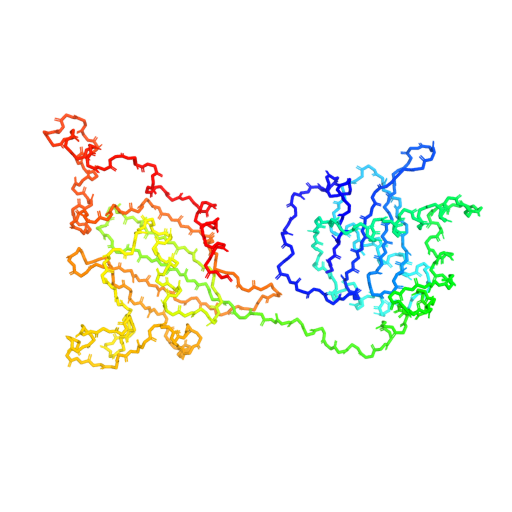OM 1949 O O . VAL A 1 240 ? 8.375 -4.000 23.204 1.00 87.81 240 VAL A O 1
ATOM 1952 N N . ASP A 1 241 ? 10.596 -4.223 22.913 1.00 86.25 241 ASP A N 1
ATOM 1953 C CA . ASP A 1 241 ? 10.796 -2.914 22.295 1.00 86.25 241 ASP A CA 1
ATOM 1954 C C . ASP A 1 241 ? 10.158 -2.875 20.899 1.00 86.25 241 ASP A C 1
ATOM 1956 O O . ASP A 1 241 ? 10.453 -3.699 20.030 1.00 86.25 241 ASP A O 1
ATOM 1960 N N . GLU A 1 242 ? 9.272 -1.905 20.688 1.00 92.31 242 GLU A N 1
ATOM 1961 C CA . GLU A 1 242 ? 8.521 -1.734 19.448 1.00 92.31 242 GLU A CA 1
ATOM 1962 C C . GLU A 1 242 ? 9.356 -1.347 18.220 1.00 92.31 242 GLU A C 1
ATOM 1964 O O . GLU A 1 242 ? 8.891 -1.552 17.098 1.00 92.31 242 GLU A O 1
ATOM 1969 N N . HIS A 1 243 ? 10.574 -0.830 18.410 1.00 89.44 243 HIS A N 1
ATOM 1970 C CA . HIS A 1 243 ? 11.447 -0.394 17.312 1.00 89.44 243 HIS A CA 1
ATOM 1971 C C . HIS A 1 243 ? 12.181 -1.554 16.633 1.00 89.44 243 HIS A C 1
ATOM 1973 O O . HIS A 1 243 ? 12.702 -1.393 15.533 1.00 89.44 243 HIS A O 1
ATOM 1979 N N . ILE A 1 244 ? 12.266 -2.712 17.296 1.00 83.31 244 ILE A N 1
ATOM 1980 C CA . ILE A 1 244 ? 13.055 -3.858 16.816 1.00 83.31 244 ILE A CA 1
ATOM 1981 C C . ILE A 1 244 ? 12.197 -5.054 16.406 1.00 83.31 244 ILE A C 1
ATOM 1983 O O . ILE A 1 244 ? 12.686 -5.935 15.700 1.00 83.31 244 ILE A O 1
ATOM 1987 N N . ILE A 1 245 ? 10.942 -5.110 16.863 1.00 84.25 245 ILE A N 1
ATOM 1988 C CA . ILE A 1 245 ? 10.011 -6.184 16.522 1.00 84.25 245 ILE A CA 1
ATOM 1989 C C . ILE A 1 245 ? 9.137 -5.774 15.344 1.00 84.25 245 ILE A C 1
ATOM 1991 O O . ILE A 1 245 ? 8.475 -4.734 15.363 1.00 84.25 245 ILE A O 1
ATOM 1995 N N . HIS A 1 246 ? 9.101 -6.629 14.327 1.00 87.81 246 HIS A N 1
ATOM 1996 C CA . HIS A 1 246 ? 8.285 -6.434 13.140 1.00 87.81 246 HIS A CA 1
ATOM 1997 C C . HIS A 1 246 ? 6.999 -7.254 13.221 1.00 87.81 246 HIS A C 1
ATOM 1999 O O . HIS A 1 246 ? 6.926 -8.302 13.871 1.00 87.81 246 HIS A O 1
ATOM 2005 N N . LEU A 1 247 ? 5.979 -6.843 12.466 1.00 88.19 247 LEU A N 1
ATOM 2006 C CA . LEU A 1 247 ? 4.746 -7.618 12.302 1.00 88.19 247 LEU A CA 1
ATOM 2007 C C . LEU A 1 247 ? 5.021 -9.051 11.804 1.00 88.19 247 LEU A C 1
ATOM 2009 O O . LEU A 1 247 ? 4.288 -9.991 12.122 1.00 88.19 247 LEU A O 1
ATOM 2013 N N . GLY A 1 248 ? 6.080 -9.224 11.013 1.00 81.25 248 GLY A N 1
ATOM 2014 C CA . GLY A 1 248 ? 6.522 -10.499 10.465 1.00 81.25 248 GLY A CA 1
ATOM 2015 C C . GLY A 1 248 ? 7.040 -11.514 11.453 1.00 81.25 248 GLY A C 1
ATOM 2016 O O . GLY A 1 248 ? 6.853 -12.713 11.216 1.00 81.25 248 GLY A O 1
ATOM 2017 N N . ASP A 1 249 ? 7.629 -11.022 12.539 1.00 80.81 249 ASP A N 1
ATOM 2018 C CA . ASP A 1 249 ? 8.234 -11.830 13.594 1.00 80.81 249 ASP A CA 1
ATOM 2019 C C . ASP A 1 249 ? 7.159 -12.542 14.427 1.00 80.81 249 ASP A C 1
ATOM 2021 O O . ASP A 1 249 ? 7.413 -13.556 15.080 1.00 80.81 249 ASP A O 1
ATOM 2025 N N . LEU A 1 250 ? 5.912 -12.066 14.349 1.00 78.88 250 LEU A N 1
ATOM 2026 C CA . LEU A 1 250 ? 4.774 -12.716 14.978 1.00 78.88 250 LEU A CA 1
ATOM 2027 C C . LEU A 1 250 ? 4.456 -14.066 14.322 1.00 78.88 250 LEU A C 1
ATOM 2029 O O . LEU A 1 250 ? 4.352 -14.205 13.097 1.00 78.88 250 LEU A O 1
ATOM 2033 N N . SER A 1 251 ? 4.172 -15.060 15.167 1.00 73.56 251 SER A N 1
ATOM 2034 C CA . SER A 1 251 ? 3.667 -16.361 14.726 1.00 73.56 251 SER A CA 1
ATOM 2035 C C . SER A 1 251 ? 2.380 -16.220 13.908 1.00 73.56 251 SER A C 1
ATOM 2037 O O . SER A 1 251 ? 1.453 -15.502 14.283 1.00 73.56 251 SER A O 1
ATOM 2039 N N . SER A 1 252 ? 2.272 -16.990 12.820 1.00 71.31 252 SER A N 1
ATOM 2040 C CA . SER A 1 252 ? 1.100 -17.002 11.925 1.00 71.31 252 SER A CA 1
ATOM 2041 C C . SER A 1 252 ? -0.230 -17.368 12.611 1.00 71.31 252 SER A C 1
ATOM 2043 O O . SER A 1 252 ? -1.308 -17.119 12.051 1.00 71.31 252 SER A O 1
ATOM 2045 N N . GLY A 1 253 ? -0.172 -17.950 13.815 1.00 73.94 253 GLY A N 1
ATOM 2046 C CA . GLY A 1 253 ? -1.332 -18.239 14.659 1.00 73.94 253 GLY A CA 1
ATOM 2047 C C . GLY A 1 253 ? -1.950 -17.002 15.321 1.00 73.94 253 GLY A C 1
ATOM 2048 O O . GLY A 1 253 ? -3.128 -17.038 15.671 1.00 73.94 253 GLY A O 1
ATOM 2049 N N . ILE A 1 254 ? -1.210 -15.898 15.448 1.00 83.06 254 ILE A N 1
ATOM 2050 C CA . ILE A 1 254 ? -1.721 -14.644 16.012 1.00 83.06 254 ILE A CA 1
ATOM 2051 C C . ILE A 1 254 ? -2.637 -13.983 14.977 1.00 83.06 254 ILE A C 1
ATOM 2053 O O . ILE A 1 254 ? -2.218 -13.661 13.867 1.00 83.06 254 ILE A O 1
ATOM 2057 N N . LYS A 1 255 ? -3.918 -13.818 15.326 1.00 88.75 255 LYS A N 1
ATOM 2058 C CA . LYS A 1 255 ? -4.943 -13.233 14.438 1.00 88.75 255 LYS A CA 1
ATOM 2059 C C . LYS A 1 255 ? -5.370 -11.827 14.829 1.00 88.75 255 LYS A C 1
ATOM 2061 O O . LYS A 1 255 ? -5.981 -11.136 14.017 1.00 88.75 255 LYS A O 1
ATOM 2066 N N . SER A 1 256 ? -5.079 -11.415 16.055 1.00 94.81 256 SER A N 1
ATOM 2067 C CA . SER A 1 256 ? -5.486 -10.115 16.568 1.00 94.81 256 SER A CA 1
ATOM 2068 C C . SER A 1 256 ? -4.504 -9.579 17.595 1.00 94.81 256 SER A C 1
ATOM 2070 O O . SER A 1 256 ? -3.980 -10.345 18.406 1.00 94.81 256 SER A O 1
ATOM 2072 N N . ILE A 1 257 ? -4.335 -8.264 17.588 1.00 97.06 257 ILE A N 1
ATOM 2073 C CA . ILE A 1 257 ? -3.551 -7.489 18.546 1.00 97.06 257 ILE A CA 1
ATOM 2074 C C . ILE A 1 257 ? -4.483 -6.421 19.120 1.00 97.06 257 ILE A C 1
ATOM 2076 O O . ILE A 1 257 ? -5.289 -5.850 18.385 1.00 97.06 257 ILE A O 1
ATOM 2080 N N . LEU A 1 258 ? -4.397 -6.161 20.420 1.00 97.88 258 LEU A N 1
ATOM 2081 C CA . LEU A 1 258 ? -5.054 -5.009 21.032 1.00 97.88 258 LEU A CA 1
ATOM 2082 C C . LEU A 1 258 ? -4.033 -3.875 21.139 1.00 97.88 258 LEU A C 1
ATOM 2084 O O . LEU A 1 258 ? -2.986 -4.071 21.744 1.00 97.88 258 LEU A O 1
ATOM 2088 N N . TYR A 1 259 ? -4.328 -2.717 20.568 1.00 97.94 259 TYR A N 1
ATOM 2089 C CA . TYR A 1 259 ? -3.555 -1.492 20.746 1.00 97.94 259 TYR A CA 1
ATOM 2090 C C . TYR A 1 259 ? -4.317 -0.579 21.701 1.00 97.94 259 TYR A C 1
ATOM 2092 O O . TYR A 1 259 ? -5.483 -0.271 21.462 1.00 97.94 259 TYR A O 1
ATOM 2100 N N . LEU A 1 260 ? -3.682 -0.219 22.809 1.00 96.19 260 LEU A N 1
ATOM 2101 C CA . LEU A 1 260 ? -4.216 0.717 23.789 1.00 96.19 260 LEU A CA 1
ATOM 2102 C C . LEU A 1 260 ? -3.426 2.016 23.663 1.00 96.19 260 LEU A C 1
ATOM 2104 O O . LEU A 1 260 ? -2.206 1.978 23.813 1.00 96.19 260 LEU A O 1
ATOM 2108 N N . TYR A 1 261 ? -4.117 3.117 23.400 1.00 95.94 261 TYR A N 1
ATOM 2109 C CA . TYR A 1 261 ? -3.563 4.469 23.342 1.00 95.94 261 TYR A CA 1
ATOM 2110 C C . TYR A 1 261 ? -4.240 5.330 24.394 1.00 95.94 261 TYR A C 1
ATOM 2112 O O . TYR A 1 261 ? -5.441 5.177 24.592 1.00 95.94 261 TYR A O 1
ATOM 2120 N N . ASP A 1 262 ? -3.466 6.203 25.033 1.00 94.44 262 ASP A N 1
ATOM 2121 C CA . ASP A 1 262 ? -3.894 7.030 26.155 1.00 94.44 262 ASP A CA 1
ATOM 2122 C C . ASP A 1 262 ? -4.432 6.190 27.320 1.00 94.44 262 ASP A C 1
ATOM 2124 O O . ASP A 1 262 ? -5.534 5.649 27.306 1.00 94.44 262 ASP A O 1
ATOM 2128 N N . PHE A 1 263 ? -3.621 6.030 28.362 1.00 91.31 263 PHE A N 1
ATOM 2129 C CA . PHE A 1 263 ? -4.023 5.225 29.517 1.00 91.31 263 PHE A CA 1
ATOM 2130 C C . PHE A 1 263 ? -5.021 5.947 30.433 1.00 91.31 263 PHE A C 1
ATOM 2132 O O . PHE A 1 263 ? -5.571 5.295 31.321 1.00 91.31 263 PHE A O 1
ATOM 2139 N N . GLY A 1 264 ? -5.251 7.249 30.226 1.00 91.75 264 GLY A N 1
ATOM 2140 C CA . GLY A 1 264 ? -6.326 8.003 30.860 1.00 91.75 264 GLY A CA 1
ATOM 2141 C C . GLY A 1 264 ? -7.658 7.728 30.169 1.00 91.75 264 GLY A C 1
ATOM 2142 O O . GLY A 1 264 ? -8.551 7.140 30.779 1.00 91.75 264 GLY A O 1
ATOM 2143 N N . ASP A 1 265 ? -7.756 8.083 28.886 1.00 93.00 265 ASP A N 1
ATOM 2144 C CA . ASP A 1 265 ? -8.994 7.951 28.100 1.00 93.00 265 ASP A CA 1
ATOM 2145 C C . ASP A 1 265 ? -9.303 6.505 27.675 1.00 93.00 265 ASP A C 1
ATOM 2147 O O . ASP A 1 265 ? -10.458 6.134 27.443 1.00 93.00 265 ASP A O 1
ATOM 2151 N N . GLY A 1 266 ? -8.281 5.655 27.599 1.00 93.56 266 GLY A N 1
ATOM 2152 C CA . GLY A 1 266 ? -8.419 4.221 27.374 1.00 93.56 266 GLY A CA 1
ATOM 2153 C C . GLY A 1 266 ? -8.830 3.848 25.950 1.00 93.56 266 GLY A C 1
ATOM 2154 O O . GLY A 1 266 ? -9.684 2.974 25.768 1.00 93.56 266 GLY A O 1
ATOM 2155 N N . TRP A 1 267 ? -8.233 4.463 24.925 1.00 96.69 267 TRP A N 1
ATOM 2156 C CA . TRP A 1 267 ? -8.582 4.189 23.528 1.00 96.69 267 TRP A CA 1
ATOM 2157 C C . TRP A 1 267 ? -8.134 2.794 23.083 1.00 96.69 267 TRP A C 1
ATOM 2159 O O . TRP A 1 267 ? -6.974 2.539 22.745 1.00 96.69 267 TRP A O 1
ATOM 2169 N N . GLU A 1 268 ? -9.086 1.864 23.038 1.00 97.62 268 GLU A N 1
ATOM 2170 C CA . GLU A 1 268 ? -8.848 0.477 22.651 1.00 97.62 268 GLU A CA 1
ATOM 2171 C C . GLU A 1 268 ? -9.089 0.223 21.161 1.00 97.62 268 GLU A C 1
ATOM 2173 O O . GLU A 1 268 ? -10.206 0.343 20.659 1.00 97.62 268 GLU A O 1
ATOM 2178 N N . HIS A 1 269 ? -8.069 -0.279 20.469 1.00 98.31 269 HIS A N 1
ATOM 2179 C CA . HIS A 1 269 ? -8.163 -0.699 19.076 1.00 98.31 269 HIS A CA 1
ATOM 2180 C C . HIS A 1 269 ? -7.920 -2.190 18.945 1.00 98.31 269 HIS A C 1
ATOM 2182 O O . HIS A 1 269 ? -6.892 -2.719 19.365 1.00 98.31 269 HIS A O 1
ATOM 2188 N N . THR A 1 270 ? -8.836 -2.882 18.282 1.00 98.50 270 THR A N 1
ATOM 2189 C CA . THR A 1 270 ? -8.609 -4.264 17.866 1.00 98.50 270 THR A CA 1
ATOM 2190 C C . THR A 1 270 ? -8.045 -4.277 16.453 1.00 98.50 270 THR A C 1
ATOM 2192 O O . THR A 1 270 ? -8.757 -3.983 15.495 1.00 98.50 270 THR A O 1
ATOM 2195 N N . ILE A 1 271 ? -6.782 -4.671 16.316 1.00 98.56 271 ILE A N 1
ATOM 2196 C CA . ILE A 1 271 ? -6.102 -4.867 15.035 1.00 98.56 271 ILE A CA 1
ATOM 2197 C C . ILE A 1 271 ? -6.268 -6.332 14.639 1.00 98.56 271 ILE A C 1
ATOM 2199 O O . ILE A 1 271 ? -5.671 -7.219 15.248 1.00 98.56 271 ILE A O 1
ATOM 2203 N N . ARG A 1 272 ? -7.078 -6.612 13.620 1.00 98.38 272 ARG A N 1
ATOM 2204 C CA . ARG A 1 272 ? -7.204 -7.947 13.023 1.00 98.38 272 ARG A CA 1
ATOM 2205 C C . ARG A 1 272 ? -6.195 -8.113 11.894 1.00 98.38 272 ARG A C 1
ATOM 2207 O O . ARG A 1 272 ? -6.154 -7.302 10.972 1.00 98.38 272 ARG A O 1
ATOM 2214 N N . ILE A 1 273 ? -5.431 -9.199 11.947 1.00 95.06 273 ILE A N 1
ATOM 2215 C CA . ILE A 1 273 ? -4.385 -9.516 10.974 1.00 95.06 273 ILE A CA 1
ATOM 2216 C C . ILE A 1 273 ? -4.970 -10.412 9.879 1.00 95.06 273 ILE A C 1
ATOM 2218 O O . ILE A 1 273 ? -5.428 -11.531 10.132 1.00 95.06 273 ILE A O 1
ATOM 2222 N N . GLY A 1 274 ? -4.953 -9.914 8.648 1.00 91.31 274 GLY A N 1
ATOM 2223 C CA . GLY A 1 274 ? -5.398 -10.627 7.461 1.00 91.31 274 GLY A CA 1
ATOM 2224 C C . GLY A 1 274 ? -4.423 -11.710 6.995 1.00 91.31 274 GLY A C 1
ATOM 2225 O O . GLY A 1 274 ? -3.354 -11.947 7.558 1.00 91.31 274 GLY A O 1
ATOM 2226 N N . LYS A 1 275 ? -4.794 -12.397 5.911 1.00 84.00 275 LYS A N 1
ATOM 2227 C CA . LYS A 1 275 ? -3.893 -13.354 5.256 1.00 84.00 275 LYS A CA 1
ATOM 2228 C C . LYS A 1 275 ? -2.747 -12.600 4.583 1.00 84.00 275 LYS A C 1
ATOM 2230 O O . LYS A 1 275 ? -3.000 -11.641 3.856 1.00 84.00 275 LYS A O 1
ATOM 2235 N N . ARG A 1 276 ? -1.518 -13.082 4.788 1.00 83.25 276 ARG A N 1
ATOM 2236 C CA . ARG A 1 276 ? -0.320 -12.599 4.090 1.00 83.25 276 ARG A CA 1
ATOM 2237 C C . ARG A 1 276 ? -0.523 -12.749 2.577 1.00 83.25 276 ARG A C 1
ATOM 2239 O O . ARG A 1 276 ? -1.038 -13.774 2.124 1.00 83.25 276 ARG A O 1
ATOM 2246 N N . LYS A 1 277 ? -0.149 -11.729 1.812 1.00 81.69 277 LYS A N 1
ATOM 2247 C CA . LYS A 1 277 ? -0.232 -11.679 0.348 1.00 81.69 277 LYS A CA 1
ATOM 2248 C C . LYS A 1 277 ? 1.147 -11.363 -0.211 1.00 81.69 277 LYS A C 1
ATOM 2250 O O . LYS A 1 277 ? 1.945 -10.710 0.451 1.00 81.69 277 LYS A O 1
ATOM 2255 N N . LEU A 1 278 ? 1.409 -11.822 -1.427 1.00 72.94 278 LEU A N 1
ATOM 2256 C CA . LEU A 1 278 ? 2.590 -11.425 -2.183 1.00 72.94 278 LEU A CA 1
ATOM 2257 C C . LEU A 1 278 ? 2.178 -10.350 -3.181 1.00 72.94 278 LEU A C 1
ATOM 2259 O O . LEU A 1 278 ? 1.170 -10.509 -3.872 1.00 72.94 278 LEU A O 1
ATOM 2263 N N . GLN A 1 279 ? 2.961 -9.284 -3.263 1.00 69.62 279 GLN A N 1
ATOM 2264 C CA . GLN A 1 279 ? 2.827 -8.269 -4.298 1.00 69.62 279 GLN A CA 1
ATOM 2265 C C . GLN A 1 279 ? 4.185 -7.980 -4.931 1.00 69.62 279 GLN A C 1
ATOM 2267 O O . GLN A 1 279 ? 5.224 -8.124 -4.295 1.00 69.62 279 GLN A O 1
ATOM 2272 N N . ALA A 1 280 ? 4.174 -7.596 -6.204 1.00 56.16 280 ALA A N 1
ATOM 2273 C CA . ALA A 1 280 ? 5.395 -7.257 -6.933 1.00 56.16 280 ALA A CA 1
ATOM 2274 C C . ALA A 1 280 ? 5.894 -5.829 -6.636 1.00 56.16 280 ALA A C 1
ATOM 2276 O O . ALA A 1 280 ? 7.009 -5.482 -7.004 1.00 56.16 280 ALA A O 1
ATOM 2277 N N . GLU A 1 281 ? 5.059 -5.004 -6.004 1.00 65.19 281 GLU A N 1
ATOM 2278 C CA . GLU A 1 281 ? 5.339 -3.600 -5.691 1.00 65.19 281 GLU A CA 1
ATOM 2279 C C . GLU A 1 281 ? 5.967 -3.466 -4.303 1.00 65.19 281 GLU A C 1
ATOM 2281 O O . GLU A 1 281 ? 5.566 -4.182 -3.375 1.00 65.19 281 GLU A O 1
ATOM 2286 N N . LYS A 1 282 ? 6.917 -2.532 -4.145 1.00 63.56 282 LYS A N 1
ATOM 2287 C CA . LYS A 1 282 ? 7.523 -2.227 -2.843 1.00 63.56 282 LYS A CA 1
ATOM 2288 C C . LYS A 1 282 ? 6.402 -1.940 -1.832 1.00 63.56 282 LYS A C 1
ATOM 2290 O O . LYS A 1 282 ? 5.464 -1.210 -2.152 1.00 63.56 282 LYS A O 1
ATOM 2295 N N . PRO A 1 283 ? 6.448 -2.536 -0.633 1.00 64.69 283 PRO A N 1
ATOM 2296 C CA . PRO A 1 283 ? 5.358 -2.430 0.309 1.00 64.69 283 PRO A CA 1
ATOM 2297 C C . PRO A 1 283 ? 5.386 -1.033 0.924 1.00 64.69 283 PRO A C 1
ATOM 2299 O O . PRO A 1 283 ? 6.331 -0.678 1.622 1.00 64.69 283 PRO A O 1
ATOM 2302 N N . LEU A 1 284 ? 4.354 -0.246 0.630 1.00 78.44 284 LEU A N 1
ATOM 2303 C CA . LEU A 1 284 ? 4.041 0.989 1.338 1.00 78.44 284 LEU A CA 1
ATOM 2304 C C . LEU A 1 284 ? 2.975 0.703 2.395 1.00 78.44 284 LEU A C 1
ATOM 2306 O O . LEU A 1 284 ? 2.194 -0.243 2.259 1.00 78.44 284 LEU A O 1
ATOM 2310 N N . VAL A 1 285 ? 2.935 1.534 3.431 1.00 91.06 285 VAL A N 1
ATOM 2311 C CA . VAL A 1 285 ? 1.810 1.581 4.366 1.00 91.06 285 VAL A CA 1
ATOM 2312 C C . VAL A 1 285 ? 0.681 2.346 3.686 1.00 91.06 285 VAL A C 1
ATOM 2314 O O . VAL A 1 285 ? 0.811 3.532 3.406 1.00 91.06 285 VAL A O 1
ATOM 2317 N N . LEU A 1 286 ? -0.422 1.665 3.384 1.00 92.19 286 LEU A N 1
ATOM 2318 C CA . LEU A 1 286 ? -1.550 2.259 2.667 1.00 92.19 286 LEU A CA 1
ATOM 2319 C C . LEU A 1 286 ? -2.836 2.095 3.459 1.00 92.19 286 LEU A C 1
ATOM 2321 O O . LEU A 1 286 ? -3.212 0.977 3.802 1.00 92.19 286 LEU A O 1
ATOM 2325 N N . CYS A 1 287 ? -3.575 3.181 3.652 1.00 94.50 287 CYS A N 1
ATOM 2326 C CA . CYS A 1 287 ? -4.988 3.126 3.989 1.00 94.50 287 CYS A CA 1
ATOM 2327 C C . CYS A 1 287 ? -5.781 2.692 2.748 1.00 94.50 287 CYS A C 1
ATOM 2329 O O . CYS A 1 287 ? -5.834 3.373 1.719 1.00 94.50 287 CYS A O 1
ATOM 2331 N N . THR A 1 288 ? -6.407 1.523 2.840 1.00 93.19 288 THR A N 1
ATOM 2332 C CA . THR A 1 288 ? -7.200 0.907 1.769 1.00 93.19 288 THR A CA 1
ATOM 2333 C C . THR A 1 288 ? -8.693 1.199 1.902 1.00 93.19 288 THR A C 1
ATOM 2335 O O . THR A 1 288 ? -9.387 1.237 0.882 1.00 93.19 288 THR A O 1
ATOM 2338 N N . GLY A 1 289 ? -9.164 1.509 3.110 1.00 91.75 289 GLY A N 1
ATOM 2339 C CA . GLY A 1 289 ? -10.561 1.804 3.418 1.00 91.75 289 GLY A CA 1
ATOM 2340 C C . GLY A 1 289 ? -10.755 2.229 4.874 1.00 91.75 289 GLY A C 1
ATOM 2341 O O . GLY A 1 289 ? -9.804 2.281 5.651 1.00 91.75 289 GLY A O 1
ATOM 2342 N N . GLY A 1 290 ? -11.988 2.560 5.237 1.00 96.19 290 GLY A N 1
ATOM 2343 C CA . GLY A 1 290 ? -12.354 2.990 6.583 1.00 96.19 290 GLY A CA 1
ATOM 2344 C C . GLY A 1 290 ? -13.784 3.516 6.635 1.00 96.19 290 GLY A C 1
ATOM 2345 O O . GLY A 1 290 ? -14.396 3.770 5.597 1.00 96.19 290 GLY A O 1
ATOM 2346 N N . GLU A 1 291 ? -14.305 3.663 7.846 1.00 96.12 291 GLU A N 1
ATOM 2347 C CA . GLU A 1 291 ? -15.634 4.211 8.131 1.00 96.12 291 GLU A CA 1
ATOM 2348 C C . GLU A 1 291 ? -15.590 4.958 9.464 1.00 96.12 291 GLU A C 1
ATOM 2350 O O . GLU A 1 291 ? -14.807 4.596 10.348 1.00 96.12 291 GLU A O 1
ATOM 2355 N N . GLY A 1 292 ? -16.441 5.974 9.597 1.00 94.38 292 GLY A N 1
ATOM 2356 C CA . GLY A 1 292 ? -16.622 6.740 10.824 1.00 94.38 292 GLY A CA 1
ATOM 2357 C C . GLY A 1 292 ? -15.541 7.794 11.056 1.00 94.38 292 GLY A C 1
ATOM 2358 O O . GLY A 1 292 ? -14.355 7.573 10.782 1.00 94.38 292 GLY A O 1
ATOM 2359 N N . ASP A 1 293 ? -15.976 8.934 11.577 1.00 93.00 293 ASP A N 1
ATOM 2360 C CA . ASP A 1 293 ? -15.095 10.014 12.007 1.00 93.00 293 ASP A CA 1
ATOM 2361 C C . ASP A 1 293 ? -14.353 9.592 13.280 1.00 93.00 293 ASP A C 1
ATOM 2363 O O . ASP A 1 293 ? -14.861 8.804 14.082 1.00 93.00 293 ASP A O 1
ATOM 2367 N N . SER A 1 294 ? -13.117 10.049 13.430 1.00 92.31 294 SER A N 1
ATOM 2368 C CA . SER A 1 294 ? -12.315 9.731 14.607 1.00 92.31 294 SER A CA 1
ATOM 2369 C C . SER A 1 294 ? -12.750 10.568 15.820 1.00 92.31 294 SER A C 1
ATOM 2371 O O . SER A 1 294 ? -13.169 11.714 15.656 1.00 92.31 294 SER A O 1
ATOM 2373 N N . PRO A 1 295 ? -12.642 10.048 17.051 1.00 92.88 295 PRO A N 1
ATOM 2374 C CA . PRO A 1 295 ? -12.790 10.872 18.244 1.00 92.88 295 PRO A CA 1
ATOM 2375 C C . PRO A 1 295 ? -11.693 11.929 18.357 1.00 92.88 295 PRO A C 1
ATOM 2377 O O . PRO A 1 295 ? -10.544 11.677 17.987 1.00 92.88 295 PRO A O 1
ATOM 2380 N N . TRP A 1 296 ? -12.037 13.085 18.928 1.00 90.06 296 TRP A N 1
ATOM 2381 C CA . TRP A 1 296 ? -11.038 14.058 19.368 1.00 90.06 296 TRP A CA 1
ATOM 2382 C C . TRP A 1 296 ? -10.149 13.454 20.457 1.00 90.06 296 TRP A C 1
ATOM 2384 O O . TRP A 1 296 ? -10.633 12.705 21.306 1.00 90.06 296 TRP A O 1
ATOM 2394 N N . GLY A 1 297 ? -8.850 13.765 20.422 1.00 82.75 297 GLY A N 1
ATOM 2395 C CA . GLY A 1 297 ? -7.963 13.454 21.544 1.00 82.75 297 GLY A CA 1
ATOM 2396 C C . GLY A 1 297 ? -8.455 14.150 22.814 1.00 82.75 297 GLY A C 1
ATOM 2397 O O . GLY A 1 297 ? -9.103 15.192 22.721 1.00 82.75 297 GLY A O 1
ATOM 2398 N N . ASP A 1 298 ? -8.190 13.559 23.979 1.00 86.12 298 ASP A N 1
ATOM 2399 C CA . ASP A 1 298 ? -8.525 14.123 25.296 1.00 86.12 298 ASP A CA 1
ATOM 2400 C C . ASP A 1 298 ? -10.016 14.426 25.532 1.00 86.12 298 ASP A C 1
ATOM 2402 O O . ASP A 1 298 ? -10.370 15.244 26.385 1.00 86.12 298 ASP A O 1
ATOM 2406 N N . CYS A 1 299 ? -10.923 13.785 24.788 1.00 89.44 299 CYS A N 1
ATOM 2407 C CA . CYS A 1 299 ? -12.361 13.979 24.983 1.00 89.44 299 CYS A CA 1
ATOM 2408 C C . CYS A 1 299 ? -12.950 13.141 26.130 1.00 89.44 299 CYS A C 1
ATOM 2410 O O . CYS A 1 299 ? -14.168 13.128 26.297 1.00 89.44 299 CYS A O 1
ATOM 2412 N N . GLY A 1 300 ? -12.126 12.455 26.930 1.00 91.12 300 GLY A N 1
ATOM 2413 C CA . GLY A 1 300 ? -12.588 11.635 28.052 1.00 91.12 300 GLY A CA 1
ATOM 2414 C C . GLY A 1 300 ? -12.993 10.222 27.629 1.00 91.12 300 GLY A C 1
ATOM 2415 O O . GLY A 1 300 ? -13.911 9.623 28.202 1.00 91.12 300 GLY A O 1
ATOM 2416 N N . GLY A 1 301 ? -12.341 9.689 26.597 1.00 94.00 301 GLY A N 1
ATOM 2417 C CA . GLY A 1 301 ? -12.573 8.334 26.112 1.00 94.00 301 GLY A CA 1
ATOM 2418 C C . GLY A 1 301 ? -13.914 8.138 25.385 1.00 94.00 301 GLY A C 1
ATOM 2419 O O . GLY A 1 301 ? -14.603 9.093 25.018 1.00 94.00 301 GLY A O 1
ATOM 2420 N N . PRO A 1 302 ? -14.327 6.876 25.157 1.00 94.25 302 PRO A N 1
ATOM 2421 C CA . PRO A 1 302 ? -15.493 6.552 24.333 1.00 94.25 302 PRO A CA 1
ATOM 2422 C C . PRO A 1 302 ? -16.818 7.193 24.761 1.00 94.25 302 PRO A C 1
ATOM 2424 O O . PRO A 1 302 ? -17.640 7.506 23.902 1.00 94.25 302 PRO A O 1
ATOM 2427 N N . TYR A 1 303 ? -17.042 7.354 26.067 1.00 94.31 303 TYR A N 1
ATOM 2428 C CA . TYR A 1 303 ? -18.276 7.946 26.591 1.00 94.31 303 TYR A CA 1
ATOM 2429 C C . TYR A 1 303 ? -18.254 9.471 26.515 1.00 94.31 303 TYR A C 1
ATOM 2431 O O . TYR A 1 303 ? -19.265 10.056 26.141 1.00 94.31 303 TYR A O 1
ATOM 2439 N N . GLY A 1 304 ? -17.109 10.100 26.800 1.00 94.06 304 GLY A N 1
ATOM 2440 C CA . GLY A 1 304 ? -16.958 11.545 26.642 1.00 94.06 304 GLY A CA 1
ATOM 2441 C C . GLY A 1 304 ? -17.087 11.975 25.178 1.00 94.06 304 GLY A C 1
ATOM 2442 O O . GLY A 1 304 ? -17.760 12.959 24.881 1.00 94.06 304 GLY A O 1
ATOM 2443 N N . TYR A 1 305 ? -16.584 11.166 24.238 1.00 94.31 305 TYR A N 1
ATOM 2444 C CA . TYR A 1 305 ? -16.845 11.374 22.811 1.00 94.31 305 TYR A CA 1
ATOM 2445 C C . TYR A 1 305 ? -18.343 11.356 22.472 1.00 94.31 305 TYR A C 1
ATOM 2447 O O . TYR A 1 305 ? -18.820 12.235 21.757 1.00 94.31 305 TYR A O 1
ATOM 2455 N N . GLU A 1 306 ? -19.093 10.367 22.971 1.00 94.00 306 GLU A N 1
ATOM 2456 C CA . GLU A 1 306 ? -20.538 10.288 22.729 1.00 94.00 306 GLU A CA 1
ATOM 2457 C C . GLU A 1 306 ? -21.278 11.498 23.307 1.00 94.00 306 GLU A C 1
ATOM 2459 O O . GLU A 1 306 ? -22.096 12.094 22.607 1.00 94.00 306 GLU A O 1
ATOM 2464 N N . GLU A 1 307 ? -20.940 11.900 24.532 1.00 94.31 307 GLU A N 1
ATOM 2465 C CA . GLU A 1 307 ? -21.503 13.086 25.182 1.00 94.31 307 GLU A CA 1
ATOM 2466 C C . GLU A 1 307 ? -21.229 14.357 24.367 1.00 94.31 307 GLU A C 1
ATOM 2468 O O . GLU A 1 307 ? -22.152 15.119 24.081 1.00 94.31 307 GLU A O 1
ATOM 2473 N N . MET A 1 308 ? -19.992 14.558 23.903 1.00 93.38 308 MET A N 1
ATOM 2474 C CA . MET A 1 308 ? -19.655 15.701 23.051 1.00 93.38 308 MET A CA 1
ATOM 2475 C C . MET A 1 308 ? -20.420 15.681 21.725 1.00 93.38 308 MET A C 1
ATOM 2477 O O . MET A 1 308 ? -20.886 16.726 21.274 1.00 93.38 308 MET A O 1
ATOM 2481 N N . VAL A 1 309 ? -20.579 14.514 21.094 1.00 92.56 309 VAL A N 1
ATOM 2482 C CA . VAL A 1 309 ? -21.384 14.389 19.869 1.00 92.56 309 VAL A CA 1
ATOM 2483 C C . VAL A 1 309 ? -22.846 14.752 20.130 1.00 92.56 309 VAL A C 1
ATOM 2485 O O . VAL A 1 309 ? -23.448 15.429 19.295 1.00 92.56 309 VAL A O 1
ATOM 2488 N N . ASP A 1 310 ? -23.411 14.345 21.268 1.00 94.06 310 ASP A N 1
ATOM 2489 C CA . ASP A 1 310 ? -24.779 14.698 21.647 1.00 94.06 310 ASP A CA 1
ATOM 2490 C C . ASP A 1 310 ? -24.938 16.198 21.873 1.00 94.06 310 ASP A C 1
ATOM 2492 O O . ASP A 1 310 ? -25.827 16.804 21.270 1.00 94.06 310 ASP A O 1
ATOM 2496 N N . ILE A 1 311 ? -24.025 16.818 22.625 1.00 95.31 311 ILE A N 1
ATOM 2497 C CA . ILE A 1 311 ? -24.007 18.270 22.837 1.00 95.31 311 ILE A CA 1
ATOM 2498 C C . ILE A 1 311 ? -23.931 19.005 21.495 1.00 95.31 311 ILE A C 1
ATOM 2500 O O . ILE A 1 311 ? -24.729 19.895 21.227 1.00 95.31 311 ILE A O 1
ATOM 2504 N N . LEU A 1 312 ? -23.016 18.610 20.607 1.00 92.50 312 LEU A N 1
ATOM 2505 C CA . LEU A 1 312 ? -22.812 19.267 19.310 1.00 92.50 312 LEU A CA 1
ATOM 2506 C C . LEU A 1 312 ? -23.932 19.010 18.293 1.00 92.50 312 LEU A C 1
ATOM 2508 O O . LEU A 1 312 ? -23.932 19.635 17.225 1.00 92.50 312 LEU A O 1
ATOM 2512 N N . SER A 1 313 ? -24.849 18.088 18.592 1.00 93.12 313 SER A N 1
ATOM 2513 C CA . SER A 1 313 ? -26.039 17.820 17.782 1.00 93.12 313 SER A CA 1
ATOM 2514 C C . SER A 1 313 ? -27.228 18.718 18.138 1.00 93.12 313 SER A C 1
ATOM 2516 O O . SER A 1 313 ? -28.155 18.825 17.333 1.00 93.12 313 SER A O 1
ATOM 2518 N N . ASP A 1 314 ? -27.172 19.401 19.287 1.00 95.19 314 ASP A N 1
ATOM 2519 C CA . ASP A 1 314 ? -28.199 20.316 19.778 1.00 95.19 314 ASP A CA 1
ATOM 2520 C C . ASP A 1 314 ? -27.618 21.730 19.992 1.00 95.19 314 ASP A C 1
ATOM 2522 O O . ASP A 1 314 ? -27.036 22.010 21.041 1.00 95.19 314 ASP A O 1
ATOM 2526 N N . PRO A 1 315 ? -27.774 22.647 19.014 1.00 94.62 315 PRO A N 1
ATOM 2527 C CA . PRO A 1 315 ? -27.317 24.034 19.133 1.00 94.62 315 PRO A CA 1
ATOM 2528 C C . PRO A 1 315 ? -27.894 24.816 20.320 1.00 94.62 315 PRO A C 1
ATOM 2530 O O . PRO A 1 315 ? -27.321 25.833 20.699 1.00 94.62 315 PRO A O 1
ATOM 2533 N N . GLU A 1 316 ? -29.009 24.367 20.904 1.00 96.25 316 GLU A N 1
ATOM 2534 C CA . GLU A 1 316 ? -29.632 25.006 22.069 1.00 96.25 316 GLU A CA 1
ATOM 2535 C C . GLU A 1 316 ? -29.139 24.408 23.399 1.00 96.25 316 GLU A C 1
ATOM 2537 O O . GLU A 1 316 ? -29.532 24.871 24.474 1.00 96.25 316 GLU A O 1
ATOM 2542 N N . HIS A 1 317 ? -28.279 23.384 23.356 1.00 96.88 317 HIS A N 1
ATOM 2543 C CA . HIS A 1 317 ? -27.717 22.776 24.554 1.00 96.88 317 HIS A CA 1
ATOM 2544 C C . HIS A 1 317 ? -26.868 23.792 25.328 1.00 96.88 317 HIS A C 1
ATOM 2546 O O . HIS A 1 317 ? -26.055 24.516 24.755 1.00 96.88 317 HIS A O 1
ATOM 2552 N N . GLU A 1 318 ? -26.984 23.800 26.659 1.00 96.88 318 GLU A N 1
ATOM 2553 C CA . GLU A 1 318 ? -26.324 24.800 27.515 1.00 96.88 318 GLU A CA 1
ATOM 2554 C C . GLU A 1 318 ? -24.790 24.827 27.364 1.00 96.88 318 GLU A C 1
ATOM 2556 O O . GLU A 1 318 ? -24.157 25.862 27.564 1.00 96.88 318 GLU A O 1
ATOM 2561 N N . GLN A 1 319 ? -24.196 23.693 26.980 1.00 96.19 319 GLN A N 1
ATOM 2562 C CA . GLN A 1 319 ? -22.752 23.534 26.770 1.00 96.19 319 GLN A CA 1
ATOM 2563 C C . GLN A 1 319 ? -22.317 23.645 25.299 1.00 96.19 319 GLN A C 1
ATOM 2565 O O . GLN A 1 319 ? -21.127 23.503 25.021 1.00 96.19 319 GLN A O 1
ATOM 2570 N N . TYR A 1 320 ? -23.240 23.887 24.357 1.00 95.62 320 TYR A N 1
ATOM 2571 C CA . TYR A 1 320 ? -22.954 23.837 22.917 1.00 95.62 320 TYR A CA 1
ATOM 2572 C C . TYR A 1 320 ? -21.778 24.734 22.524 1.00 95.62 320 TYR A C 1
ATOM 2574 O O . TYR A 1 320 ? -20.803 24.244 21.961 1.00 95.62 320 TYR A O 1
ATOM 2582 N N . GLU A 1 321 ? -21.834 26.023 22.870 1.00 95.06 321 GLU A N 1
ATOM 2583 C CA . GLU A 1 321 ? -20.787 26.988 22.504 1.00 95.06 321 GLU A CA 1
ATOM 2584 C C . GLU A 1 321 ? -19.431 26.610 23.109 1.00 95.06 321 GLU A C 1
ATOM 2586 O O . GLU A 1 321 ? -18.414 26.634 22.425 1.00 95.06 321 GLU A O 1
ATOM 2591 N N . THR A 1 322 ? -19.412 26.156 24.367 1.00 94.62 322 THR A N 1
ATOM 2592 C CA . THR A 1 322 ? -18.168 25.749 25.042 1.00 94.62 322 THR A CA 1
ATOM 2593 C C . THR A 1 322 ? -17.509 24.554 24.357 1.00 94.62 322 THR A C 1
ATOM 2595 O O . THR A 1 322 ? -16.303 24.571 24.114 1.00 94.62 322 THR A O 1
ATOM 2598 N N . ILE A 1 323 ? -18.285 23.519 24.024 1.00 92.38 323 ILE A N 1
ATOM 2599 C CA . ILE A 1 323 ? -17.752 22.328 23.354 1.00 92.38 323 ILE A CA 1
ATOM 2600 C C . ILE A 1 323 ? -17.398 22.636 21.898 1.00 92.38 323 ILE A C 1
ATOM 2602 O O . ILE A 1 323 ? -16.386 22.149 21.402 1.00 92.38 323 ILE A O 1
ATOM 2606 N N . ASN A 1 324 ? -18.186 23.463 21.209 1.00 92.06 324 ASN A N 1
ATOM 2607 C CA . ASN A 1 324 ? -17.906 23.863 19.835 1.00 92.06 324 ASN A CA 1
ATOM 2608 C C . ASN A 1 324 ? -16.595 24.658 19.728 1.00 92.06 324 ASN A C 1
ATOM 2610 O O . ASN A 1 324 ? -15.793 24.381 18.835 1.00 92.06 324 ASN A O 1
ATOM 2614 N N . ASP A 1 325 ? -16.355 25.580 20.662 1.00 92.44 325 ASP A N 1
ATOM 2615 C CA . ASP A 1 325 ? -15.105 26.337 20.751 1.00 92.44 325 ASP A CA 1
ATOM 2616 C C . ASP A 1 325 ? -13.909 25.432 21.071 1.00 92.44 325 ASP A C 1
ATOM 2618 O O . ASP A 1 325 ? -12.836 25.605 20.494 1.00 92.44 325 ASP A O 1
ATOM 2622 N N . TRP A 1 326 ? -14.088 24.444 21.956 1.00 91.62 326 TRP A N 1
ATOM 2623 C CA . TRP A 1 326 ? -13.036 23.482 22.299 1.00 91.62 326 TRP A CA 1
ATOM 2624 C C . TRP A 1 326 ? -12.675 22.567 21.122 1.00 91.62 326 TRP A C 1
ATOM 2626 O O . TRP A 1 326 ? -11.498 22.374 20.824 1.00 91.62 326 TRP A O 1
ATOM 2636 N N . VAL A 1 327 ? -13.684 22.033 20.427 1.00 87.44 327 VAL A N 1
ATOM 2637 C CA . VAL A 1 327 ? -13.505 21.139 19.275 1.00 87.44 327 VAL A CA 1
ATOM 2638 C C . VAL A 1 327 ? -12.861 21.856 18.085 1.00 87.44 327 VAL A C 1
ATOM 2640 O O . VAL A 1 327 ? -12.093 21.246 17.337 1.00 87.44 327 VAL A O 1
ATOM 2643 N N . GLY A 1 328 ? -13.192 23.132 17.871 1.00 85.62 328 GLY A N 1
ATOM 2644 C CA . GLY A 1 328 ? -12.697 23.901 16.735 1.00 85.62 328 GLY A CA 1
ATOM 2645 C C . GLY A 1 328 ? -13.098 23.294 15.382 1.00 85.62 328 GLY A C 1
ATOM 2646 O O . GLY A 1 328 ? -14.276 23.047 15.102 1.00 85.62 328 GLY A O 1
ATOM 2647 N N . GLU A 1 329 ? -12.122 23.071 14.494 1.00 79.31 329 GLU A N 1
ATOM 2648 C CA . GLU A 1 329 ? -12.368 22.561 13.139 1.00 79.31 329 GLU A CA 1
ATOM 2649 C C . GLU A 1 329 ? -12.755 21.071 13.124 1.00 79.31 329 GLU A C 1
ATOM 2651 O O . GLU A 1 329 ? -11.921 20.166 13.074 1.00 79.31 329 GLU A O 1
ATOM 2656 N N . ARG A 1 330 ? -14.063 20.807 13.049 1.00 74.31 330 ARG A N 1
ATOM 2657 C CA . ARG A 1 330 ? -14.633 19.445 12.978 1.00 74.31 330 ARG A CA 1
ATOM 2658 C C . ARG A 1 330 ? -14.171 18.628 11.760 1.00 74.31 330 ARG A C 1
ATOM 2660 O O . ARG A 1 330 ? -14.253 17.404 11.771 1.00 74.31 330 ARG A O 1
ATOM 2667 N N . ASP A 1 331 ? -13.701 19.283 10.697 1.00 76.50 331 ASP A N 1
ATOM 2668 C CA . ASP A 1 331 ? -13.300 18.628 9.442 1.00 76.50 331 ASP A CA 1
ATOM 2669 C C . ASP A 1 331 ? -11.984 17.833 9.560 1.00 76.50 331 ASP A C 1
ATOM 2671 O O . ASP A 1 331 ? -11.680 17.010 8.688 1.00 76.50 331 ASP A O 1
ATOM 2675 N N . LEU A 1 332 ? -11.231 18.042 10.648 1.00 75.94 332 LEU A N 1
ATOM 2676 C CA . LEU A 1 332 ? -10.010 17.297 10.964 1.00 75.94 332 LEU A CA 1
ATOM 2677 C C . LEU A 1 332 ? -10.292 15.832 11.312 1.00 75.94 332 LEU A C 1
ATOM 2679 O O . LEU A 1 332 ? -9.489 14.968 10.974 1.00 75.94 332 LEU A O 1
ATOM 2683 N N . GLN A 1 333 ? -11.452 15.543 11.909 1.00 83.69 333 GLN A N 1
ATOM 2684 C CA . GLN A 1 333 ? -11.810 14.185 12.329 1.00 83.69 333 GLN A CA 1
ATOM 2685 C C . GLN A 1 333 ? -12.479 13.341 11.250 1.00 83.69 333 GLN A C 1
ATOM 2687 O O . GLN A 1 333 ? -12.673 12.132 11.419 1.00 83.69 333 GLN A O 1
ATOM 2692 N N . ARG A 1 334 ? -12.819 13.957 10.115 1.00 89.94 334 ARG A N 1
ATOM 2693 C CA . ARG A 1 334 ? -13.473 13.245 9.025 1.00 89.94 334 ARG A CA 1
ATOM 2694 C C . ARG A 1 334 ? -12.550 12.232 8.381 1.00 89.94 334 ARG A C 1
ATOM 2696 O O . ARG A 1 334 ? -11.424 12.546 7.992 1.00 89.94 334 ARG A O 1
ATOM 2703 N N . PHE A 1 335 ? -13.071 11.030 8.157 1.00 93.81 335 PHE A N 1
ATOM 2704 C CA . PHE A 1 335 ? -12.314 10.013 7.439 1.00 93.81 335 PHE A CA 1
ATOM 2705 C C . PHE A 1 335 ? -12.050 10.434 5.984 1.00 93.81 335 PHE A C 1
ATOM 2707 O O . PHE A 1 335 ? -12.956 10.495 5.149 1.00 93.81 335 PHE A O 1
ATOM 2714 N N . LYS A 1 336 ? -10.775 10.677 5.662 1.00 91.50 336 LYS A N 1
ATOM 271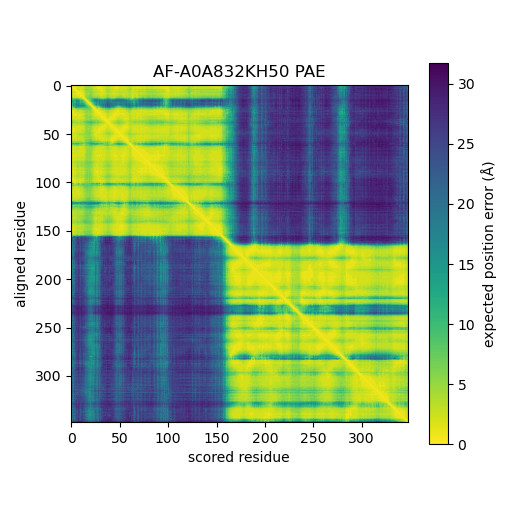5 C CA . LYS A 1 336 ? -10.316 11.088 4.328 1.00 91.50 336 LYS A CA 1
ATOM 2716 C C . LYS A 1 336 ? -9.165 10.203 3.861 1.00 91.50 336 LYS A C 1
ATOM 2718 O O . LYS A 1 336 ? -7.996 10.545 4.021 1.00 91.50 336 LYS A O 1
ATOM 2723 N N . LYS A 1 337 ? -9.498 9.077 3.218 1.00 90.44 337 LYS A N 1
ATOM 2724 C CA . LYS A 1 337 ? -8.529 8.077 2.718 1.00 90.44 337 LYS A CA 1
ATOM 2725 C C . LYS A 1 337 ? -7.329 8.693 1.982 1.00 90.44 337 LYS A C 1
ATOM 2727 O O . LYS A 1 337 ? -6.193 8.331 2.264 1.00 90.44 337 LYS A O 1
ATOM 2732 N N . ASN A 1 338 ? -7.571 9.616 1.048 1.00 89.19 338 ASN A N 1
ATOM 2733 C CA . ASN A 1 338 ? -6.497 10.216 0.248 1.00 89.19 338 ASN A CA 1
ATOM 2734 C C . ASN A 1 338 ? -5.574 11.111 1.087 1.00 89.19 338 ASN A C 1
ATOM 2736 O O . ASN A 1 338 ? -4.369 11.102 0.869 1.00 89.19 338 ASN A O 1
ATOM 2740 N N . GLN A 1 339 ? -6.122 11.838 2.067 1.00 89.31 339 GLN A N 1
ATOM 2741 C CA . GLN A 1 339 ? -5.329 12.657 2.985 1.00 89.31 339 GLN A CA 1
ATOM 2742 C C . GLN A 1 339 ? -4.487 11.777 3.916 1.00 89.31 339 GLN A C 1
ATOM 2744 O O . GLN A 1 339 ? -3.306 12.050 4.100 1.00 89.31 339 GLN A O 1
ATOM 2749 N N . ILE A 1 340 ? -5.066 10.691 4.438 1.00 91.38 340 ILE A N 1
ATOM 2750 C CA . ILE A 1 340 ? -4.337 9.697 5.237 1.00 91.38 340 ILE A CA 1
ATOM 2751 C C . ILE A 1 340 ? -3.180 9.115 4.420 1.00 91.38 340 ILE A C 1
ATOM 2753 O O . ILE A 1 340 ? -2.049 9.122 4.887 1.00 91.38 340 ILE A O 1
ATOM 2757 N N . ASN A 1 341 ? -3.427 8.677 3.182 1.00 90.94 341 ASN A N 1
ATOM 2758 C CA . ASN A 1 341 ? -2.370 8.127 2.328 1.00 90.94 341 ASN A CA 1
ATOM 2759 C C . ASN A 1 341 ? -1.264 9.141 2.022 1.00 90.94 341 ASN A C 1
ATOM 2761 O O . ASN A 1 341 ? -0.096 8.783 2.107 1.00 90.94 341 ASN A O 1
ATOM 2765 N N . TYR A 1 342 ? -1.610 10.402 1.755 1.00 89.25 342 TYR A N 1
ATOM 2766 C CA . TYR A 1 342 ? -0.620 11.466 1.564 1.00 89.25 342 TYR A CA 1
ATOM 2767 C C . TYR A 1 342 ? 0.282 11.663 2.795 1.00 89.25 342 TYR A C 1
ATOM 2769 O O . TYR A 1 342 ? 1.474 11.927 2.664 1.00 89.25 342 TYR A O 1
ATOM 2777 N N . MET A 1 343 ? -0.268 11.521 4.005 1.00 89.12 343 MET A N 1
ATOM 2778 C CA . MET A 1 343 ? 0.525 11.586 5.236 1.00 89.12 343 MET A CA 1
ATOM 2779 C C . MET A 1 343 ? 1.382 10.326 5.437 1.00 89.12 343 MET A C 1
ATOM 2781 O O . MET A 1 343 ? 2.549 10.441 5.802 1.00 89.12 343 MET A O 1
ATOM 2785 N N . LEU A 1 344 ? 0.834 9.140 5.145 1.00 90.25 344 LEU A N 1
ATOM 2786 C CA . LEU A 1 344 ? 1.537 7.855 5.260 1.00 90.25 344 LEU A CA 1
ATOM 2787 C C . LEU A 1 344 ? 2.707 7.708 4.277 1.00 90.25 344 LEU A C 1
ATOM 2789 O O . LEU A 1 344 ? 3.655 6.991 4.579 1.00 90.25 344 LEU A O 1
ATOM 2793 N N . GLU A 1 345 ? 2.691 8.404 3.135 1.00 82.88 345 GLU A N 1
ATOM 2794 C CA . GLU A 1 345 ? 3.821 8.432 2.187 1.00 82.88 345 GLU A CA 1
ATOM 2795 C C . GLU A 1 345 ? 5.134 8.919 2.818 1.00 82.88 345 GLU A C 1
ATOM 2797 O O . GLU A 1 345 ? 6.202 8.658 2.275 1.00 82.88 345 GLU A O 1
ATOM 2802 N N . ARG A 1 346 ? 5.068 9.622 3.955 1.00 77.06 346 ARG A N 1
ATOM 2803 C CA . ARG A 1 346 ? 6.234 10.173 4.659 1.00 77.06 346 ARG A CA 1
ATOM 2804 C C . ARG A 1 346 ? 6.775 9.260 5.767 1.00 77.06 346 ARG A C 1
ATOM 2806 O O . ARG A 1 346 ? 7.736 9.651 6.422 1.00 77.06 346 ARG A O 1
ATOM 2813 N N . LEU A 1 347 ? 6.138 8.109 5.995 1.00 70.25 347 LEU A N 1
ATOM 2814 C CA . LEU A 1 347 ? 6.418 7.176 7.095 1.00 70.25 347 LEU A CA 1
ATOM 2815 C C . LEU A 1 347 ? 7.512 6.140 6.751 1.00 70.25 347 LEU A C 1
ATOM 2817 O O . LEU A 1 347 ? 7.952 5.407 7.626 1.00 70.25 347 LEU A O 1
ATOM 2821 N N . LEU A 1 348 ? 7.948 6.073 5.486 1.00 54.31 348 LEU A N 1
ATOM 2822 C CA . LEU A 1 348 ? 8.966 5.154 4.942 1.00 54.31 348 LEU A CA 1
ATOM 2823 C C . LEU A 1 348 ? 9.864 5.878 3.928 1.00 54.31 348 LEU A C 1
ATOM 2825 O O . LEU A 1 348 ? 10.917 5.300 3.559 1.00 54.31 348 LEU A O 1
#

Radius of gyration: 27.92 Å; Cα contacts (8 Å, |Δi|>4): 592; chains: 1; bounding box: 59×46×85 Å

pLDDT: mean 85.99, std 12.21, range [42.91, 98.69]

Secondary structure (DSSP, 8-state):
-EEEE-HHHHTTBSS------S---GGGEEEEEEEE-TT--EEEEEEETTT--EEEEEE-SS-B-HHHHHHHHHHHHHHTT--HHHHHHHHHHH-S-EEEE---HHHHHHHHHHHHHHHTSSS-HHHHHHHHHTS-EEETTEEE-HHHHHHHHHHS---------EEEEEEEEEE---TT--EEEEEEEETT-BHHHHHHHHHHHHT--S-S-EEEEETTTEEEE--SGGGGG--SSEEEETTT-BGGGS-TT--EEEEEE-TTTTEEEEEEE---EEESS----EEEEEESPPPPTTS-HHHHHHHHHHHHH-TTSTTHHHHHHHH--GGGSS--HHHHHHHHTT--